Protein AF-A0A455W8J6-F1 (afdb_monomer_lite)

Structure (mmCIF, N/CA/C/O backbone):
data_AF-A0A455W8J6-F1
#
_entry.id   AF-A0A455W8J6-F1
#
loop_
_atom_site.group_PDB
_atom_site.id
_atom_site.type_symbol
_atom_site.label_atom_id
_atom_site.label_alt_id
_atom_site.label_comp_id
_atom_site.label_asym_id
_atom_site.label_entity_id
_atom_site.label_seq_id
_atom_site.pdbx_PDB_ins_code
_atom_site.Cartn_x
_atom_site.Cartn_y
_atom_site.Cartn_z
_atom_site.occupancy
_atom_site.B_iso_or_equiv
_atom_site.a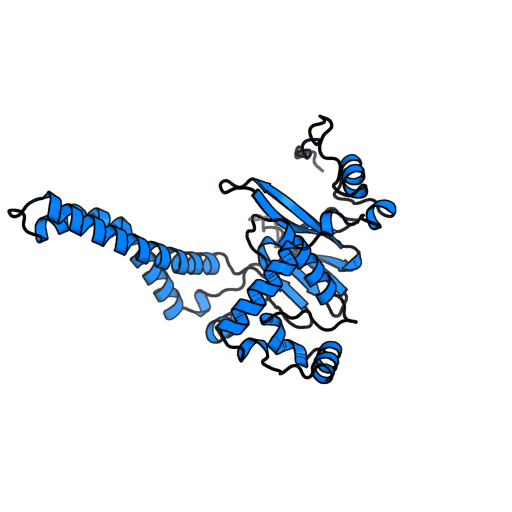uth_seq_id
_atom_site.auth_comp_id
_atom_site.auth_asym_id
_atom_site.auth_atom_id
_atom_site.pdbx_PDB_model_num
ATOM 1 N N . MET A 1 1 ? -3.542 -6.935 -16.822 1.00 51.19 1 MET A N 1
ATOM 2 C CA . MET A 1 1 ? -3.641 -7.154 -15.366 1.00 51.19 1 MET A CA 1
ATOM 3 C C . MET A 1 1 ? -4.326 -8.484 -15.099 1.00 51.19 1 MET A C 1
ATOM 5 O O . MET A 1 1 ? -3.661 -9.348 -14.554 1.00 51.19 1 MET A O 1
ATOM 9 N N . GLU A 1 2 ? -5.524 -8.708 -15.650 1.00 60.03 2 GLU A N 1
ATOM 10 C CA . GLU A 1 2 ? -6.329 -9.944 -15.511 1.00 60.03 2 GLU A CA 1
ATOM 11 C C . GLU A 1 2 ? -5.520 -11.253 -15.633 1.00 60.03 2 GLU A C 1
ATOM 13 O O . GLU A 1 2 ? -5.428 -12.008 -14.676 1.00 60.03 2 GLU A O 1
ATOM 18 N N . LYS A 1 3 ? -4.758 -11.460 -16.722 1.00 67.69 3 LYS A N 1
ATOM 19 C CA . LYS A 1 3 ? -3.927 -12.678 -16.877 1.00 67.69 3 LYS A CA 1
ATOM 20 C C . LYS A 1 3 ? -2.889 -12.894 -15.758 1.00 67.69 3 LYS A C 1
ATOM 22 O O . LYS A 1 3 ? -2.485 -14.024 -15.512 1.00 67.69 3 LYS A O 1
ATOM 27 N N . ARG A 1 4 ? -2.382 -11.831 -15.119 1.00 65.00 4 ARG A N 1
ATOM 28 C CA . ARG A 1 4 ? -1.448 -11.952 -13.980 1.00 65.00 4 ARG A CA 1
ATOM 29 C C . ARG A 1 4 ? -2.202 -12.252 -12.682 1.00 65.00 4 ARG A C 1
ATOM 31 O O . ARG A 1 4 ? -1.671 -12.998 -11.871 1.00 65.00 4 ARG A O 1
ATOM 38 N N . GLU A 1 5 ? -3.404 -11.711 -12.510 1.00 68.75 5 GLU A N 1
ATOM 39 C CA . GLU A 1 5 ? -4.279 -11.987 -11.362 1.00 68.75 5 GLU A CA 1
ATOM 40 C C . GLU A 1 5 ? -4.751 -13.445 -11.366 1.00 68.75 5 GLU A C 1
ATOM 42 O O . GLU A 1 5 ? -4.606 -14.130 -10.356 1.00 68.75 5 GLU A O 1
ATOM 47 N N . ASP A 1 6 ? -5.152 -13.972 -12.526 1.00 76.31 6 ASP A N 1
ATOM 48 C CA . ASP A 1 6 ? -5.512 -15.388 -12.689 1.00 76.31 6 ASP A CA 1
ATOM 49 C C . ASP A 1 6 ? -4.345 -16.318 -12.311 1.00 76.31 6 ASP A C 1
ATOM 51 O O . ASP A 1 6 ? -4.515 -17.321 -11.619 1.00 76.31 6 ASP A O 1
ATOM 55 N N . LEU A 1 7 ? -3.119 -15.953 -12.708 1.00 77.56 7 LEU A N 1
ATOM 56 C CA . LEU A 1 7 ? -1.910 -16.705 -12.359 1.00 77.56 7 LEU A CA 1
ATOM 57 C C . LEU A 1 7 ? -1.573 -16.634 -10.864 1.00 77.56 7 LEU A C 1
ATOM 59 O O . LEU A 1 7 ? -0.991 -17.580 -10.333 1.00 77.56 7 LEU A O 1
ATOM 63 N N . LEU A 1 8 ? -1.894 -15.528 -10.189 1.00 78.19 8 LEU A N 1
ATOM 64 C CA . LEU A 1 8 ? -1.715 -15.394 -8.743 1.00 78.19 8 LEU A CA 1
ATOM 65 C C . LEU A 1 8 ? -2.720 -16.267 -7.988 1.00 78.19 8 LEU A C 1
ATOM 67 O O . LEU A 1 8 ? -2.318 -16.995 -7.078 1.00 78.19 8 LEU A O 1
ATOM 71 N N . ALA A 1 9 ? -3.981 -16.272 -8.428 1.00 76.50 9 ALA A N 1
ATOM 72 C CA . ALA A 1 9 ? -5.012 -17.154 -7.895 1.00 76.50 9 ALA A CA 1
ATOM 73 C C . ALA A 1 9 ? -4.636 -18.639 -8.083 1.00 76.50 9 ALA A C 1
ATOM 75 O O . ALA A 1 9 ? -4.659 -19.408 -7.121 1.00 76.50 9 ALA A O 1
ATOM 76 N N . GLU A 1 10 ? -4.178 -19.039 -9.279 1.00 79.88 10 GLU A N 1
ATOM 77 C CA . GLU A 1 10 ? -3.681 -20.403 -9.544 1.00 79.88 10 GLU A CA 1
ATOM 78 C C . GLU A 1 10 ? -2.450 -20.768 -8.697 1.00 79.88 10 GLU A C 1
ATOM 80 O O . GLU A 1 10 ? -2.283 -21.920 -8.289 1.00 79.88 10 GLU A O 1
ATOM 85 N N . ALA A 1 11 ? -1.566 -19.804 -8.425 1.00 78.00 11 ALA A N 1
ATOM 86 C CA . ALA A 1 11 ? -0.363 -20.017 -7.622 1.00 78.00 11 ALA A CA 1
ATOM 87 C C . ALA A 1 11 ? -0.647 -20.149 -6.114 1.00 78.00 11 ALA A C 1
ATOM 89 O O . ALA A 1 11 ? 0.299 -20.360 -5.341 1.00 78.00 11 ALA A O 1
ATOM 90 N N . GLY A 1 12 ? -1.915 -20.030 -5.705 1.00 79.75 12 GLY A N 1
ATOM 91 C CA . GLY A 1 12 ? -2.348 -20.052 -4.314 1.00 79.75 12 GLY A CA 1
ATOM 92 C C . GLY A 1 12 ? -1.895 -18.814 -3.548 1.00 79.75 12 GLY A C 1
ATOM 93 O O . GLY A 1 12 ? -1.500 -18.937 -2.386 1.00 79.75 12 GLY A O 1
ATOM 94 N N . ASP A 1 13 ? -1.860 -17.650 -4.207 1.00 83.00 13 ASP A N 1
ATOM 95 C CA . ASP A 1 13 ? -1.621 -16.395 -3.506 1.00 83.00 13 ASP A CA 1
ATOM 96 C C . ASP A 1 13 ? -2.760 -16.117 -2.520 1.00 83.00 13 ASP A C 1
ATOM 98 O O . ASP A 1 13 ? -3.925 -16.400 -2.784 1.00 83.00 13 ASP A O 1
ATOM 102 N N . GLN A 1 14 ? -2.389 -15.625 -1.344 1.00 82.44 14 GLN A N 1
ATOM 103 C CA . GLN A 1 14 ? -3.309 -15.407 -0.223 1.00 82.44 14 GLN A CA 1
ATOM 104 C C . GLN A 1 14 ? -3.537 -13.912 0.028 1.00 82.44 14 GLN A C 1
ATOM 106 O O . GLN A 1 14 ? -4.204 -13.553 0.992 1.00 82.44 14 GLN A O 1
ATOM 111 N N . GLY A 1 15 ? -2.946 -13.044 -0.801 1.00 84.81 15 GLY A N 1
ATOM 112 C CA . GLY A 1 15 ? -3.177 -11.608 -0.756 1.00 84.81 15 GLY A CA 1
ATOM 113 C C . GLY A 1 15 ? -4.566 -11.282 -1.293 1.00 84.81 15 GLY A C 1
ATOM 114 O O . GLY A 1 15 ? -4.946 -11.764 -2.356 1.00 84.81 15 GLY A O 1
ATOM 115 N N . GLN A 1 16 ? -5.317 -10.471 -0.555 1.00 86.38 16 GLN A N 1
ATOM 116 C CA . GLN A 1 16 ? -6.698 -10.126 -0.886 1.00 86.38 16 GLN A CA 1
ATOM 117 C C . GLN A 1 16 ? -6.975 -8.682 -0.466 1.00 86.38 16 GLN A C 1
ATOM 119 O O . GLN A 1 16 ? -6.478 -8.230 0.567 1.00 86.38 16 GLN A O 1
ATOM 124 N N . LEU A 1 17 ? -7.730 -7.942 -1.275 1.00 89.50 17 LEU A N 1
ATOM 125 C CA . LEU A 1 17 ? -8.122 -6.563 -0.989 1.00 89.50 17 LEU A CA 1
ATOM 126 C C . LEU A 1 17 ? -9.571 -6.379 -1.437 1.00 89.50 17 LEU A C 1
ATOM 128 O O . LEU A 1 17 ? -9.856 -5.847 -2.509 1.00 89.50 17 LEU A O 1
ATOM 132 N N . ASP A 1 18 ? -10.474 -6.845 -0.581 1.00 91.25 18 ASP A N 1
ATOM 133 C CA . ASP A 1 18 ? -11.899 -6.956 -0.884 1.00 91.25 18 ASP A CA 1
ATOM 134 C C . ASP A 1 18 ? -12.730 -6.164 0.137 1.00 91.25 18 ASP A C 1
ATOM 136 O O . ASP A 1 18 ? -12.196 -5.517 1.041 1.00 91.25 18 ASP A O 1
ATOM 140 N N . GLN A 1 19 ? -14.063 -6.230 0.043 1.00 91.62 19 GLN A N 1
ATOM 141 C CA . GLN A 1 19 ? -14.963 -5.604 1.022 1.00 91.62 19 GLN A CA 1
ATOM 142 C C . GLN A 1 19 ? -14.915 -6.232 2.426 1.00 91.62 19 GLN A C 1
ATOM 144 O O . GLN A 1 19 ? -15.493 -5.676 3.358 1.00 91.62 19 GLN A O 1
ATOM 149 N N . GLU A 1 20 ? -14.305 -7.412 2.577 1.00 92.44 20 GLU A N 1
ATOM 150 C CA . GLU A 1 20 ? -14.352 -8.208 3.815 1.00 92.44 20 GLU A CA 1
ATOM 151 C C . GLU A 1 20 ? -13.031 -8.229 4.563 1.00 92.44 20 GLU A C 1
ATOM 153 O O . GLU A 1 20 ? -13.032 -8.168 5.793 1.00 92.44 20 GLU A O 1
ATOM 158 N N . SER A 1 21 ? -11.917 -8.331 3.838 1.00 93.06 21 SER A N 1
ATOM 159 C CA . SER A 1 21 ? -10.599 -8.288 4.443 1.00 93.06 21 SER A CA 1
ATOM 160 C C . SER A 1 21 ? -9.540 -7.676 3.531 1.00 93.06 21 SER A C 1
ATOM 162 O O . SER A 1 21 ? -9.614 -7.732 2.299 1.00 93.06 21 SER A O 1
ATOM 164 N N . ILE A 1 22 ? -8.535 -7.088 4.183 1.00 93.75 22 ILE A N 1
ATOM 165 C CA . ILE A 1 22 ? -7.270 -6.685 3.568 1.00 93.75 22 ILE A CA 1
ATOM 166 C C . ILE A 1 22 ? -6.207 -7.633 4.088 1.00 93.75 22 ILE A C 1
ATOM 168 O O . ILE A 1 22 ? -5.824 -7.556 5.255 1.00 93.75 22 ILE A O 1
ATOM 172 N N . CYS A 1 23 ? -5.716 -8.511 3.227 1.00 92.56 23 CYS A N 1
ATOM 173 C CA . CYS A 1 23 ? -4.675 -9.470 3.537 1.00 92.56 23 CYS A CA 1
ATOM 174 C C . CYS A 1 23 ? -3.434 -9.187 2.695 1.00 92.56 23 CYS A C 1
ATOM 176 O O . CYS A 1 23 ? -3.489 -9.161 1.465 1.00 92.56 23 CYS A O 1
ATOM 178 N N . TYR A 1 24 ? -2.292 -9.011 3.357 1.00 91.50 24 TYR A N 1
ATOM 179 C CA . TYR A 1 24 ? -1.019 -8.853 2.670 1.00 91.50 24 TYR A CA 1
ATOM 180 C C . TYR A 1 24 ? -0.218 -10.151 2.704 1.00 91.50 24 TYR A C 1
ATOM 182 O O . TYR A 1 24 ? 0.233 -10.606 3.762 1.00 91.50 24 TYR A O 1
ATOM 190 N N . ALA A 1 25 ? 0.017 -10.712 1.517 1.00 90.31 25 ALA A N 1
ATOM 191 C CA . ALA A 1 25 ? 0.867 -11.875 1.316 1.00 90.31 25 ALA A CA 1
ATOM 192 C C . ALA A 1 25 ? 2.043 -11.534 0.384 1.00 90.31 25 ALA A C 1
ATOM 194 O O . ALA A 1 25 ? 1.849 -11.155 -0.770 1.00 90.31 25 ALA A O 1
ATOM 195 N N . PRO A 1 26 ? 3.301 -11.665 0.840 1.00 86.88 26 PRO A N 1
ATOM 196 C CA . PRO A 1 26 ? 4.445 -11.447 -0.025 1.00 86.88 26 PRO A CA 1
ATOM 197 C C . PRO A 1 26 ? 4.615 -12.601 -1.019 1.00 86.88 26 PRO A C 1
ATOM 199 O O . PRO A 1 26 ? 4.637 -13.775 -0.642 1.00 86.88 26 PRO A O 1
ATOM 202 N N . LEU A 1 27 ? 4.913 -12.254 -2.271 1.00 86.50 27 LEU A N 1
ATOM 203 C CA . LEU A 1 27 ? 5.361 -13.210 -3.286 1.00 86.50 27 LEU A CA 1
ATOM 204 C C . LEU A 1 27 ? 6.660 -13.927 -2.890 1.00 86.50 27 LEU A C 1
ATOM 206 O O . LEU A 1 27 ? 7.478 -13.427 -2.102 1.00 86.50 27 LEU A O 1
ATOM 210 N N . ALA A 1 28 ? 6.894 -15.100 -3.480 1.00 87.50 28 ALA A N 1
ATOM 211 C CA . ALA A 1 28 ? 8.144 -15.824 -3.305 1.00 87.50 28 ALA A CA 1
ATOM 212 C C . ALA A 1 28 ? 9.345 -14.983 -3.767 1.00 87.50 28 ALA A C 1
ATOM 214 O O . ALA A 1 28 ? 9.272 -14.221 -4.730 1.00 87.50 28 ALA A O 1
ATOM 215 N N . PHE A 1 29 ? 10.493 -15.176 -3.112 1.00 85.00 29 PHE A N 1
ATOM 216 C CA . PHE A 1 29 ? 11.723 -14.436 -3.418 1.00 85.00 29 PHE A CA 1
ATOM 217 C C . PHE A 1 29 ? 12.115 -14.513 -4.903 1.00 85.00 29 PHE A C 1
ATOM 219 O O . PHE A 1 29 ? 12.496 -13.505 -5.485 1.00 85.00 29 PHE A O 1
ATOM 226 N N . ARG A 1 30 ? 11.944 -15.682 -5.535 1.00 85.44 30 ARG A N 1
ATOM 227 C CA . ARG A 1 30 ? 12.197 -15.870 -6.972 1.00 85.44 30 ARG A CA 1
ATOM 228 C C . ARG A 1 30 ? 11.313 -14.982 -7.853 1.00 85.44 30 ARG A C 1
ATOM 230 O O . ARG A 1 30 ? 11.817 -14.351 -8.768 1.00 85.44 30 ARG A O 1
ATOM 237 N N . SER A 1 31 ? 10.023 -14.882 -7.536 1.00 86.06 31 SER A N 1
ATOM 238 C CA . SER A 1 31 ? 9.060 -14.070 -8.285 1.00 86.06 31 SER A CA 1
ATOM 239 C C . SER A 1 31 ? 9.387 -12.586 -8.143 1.00 86.06 31 SER A C 1
ATOM 241 O O . SER A 1 31 ? 9.380 -11.855 -9.128 1.00 86.06 31 SER A O 1
ATOM 243 N N . LYS A 1 32 ? 9.780 -12.164 -6.932 1.00 86.75 32 LYS A N 1
ATOM 244 C CA . LYS A 1 32 ? 10.282 -10.807 -6.680 1.00 86.75 32 LYS A CA 1
ATOM 245 C C . LYS A 1 32 ? 11.546 -10.508 -7.491 1.00 86.75 32 LYS A C 1
ATOM 247 O O . LYS A 1 32 ? 11.622 -9.447 -8.094 1.00 86.75 32 LYS A O 1
ATOM 252 N N . LEU A 1 33 ? 12.510 -11.433 -7.550 1.00 87.69 33 LEU A N 1
ATOM 253 C CA . LEU A 1 33 ? 13.733 -11.260 -8.345 1.00 87.69 33 LEU A CA 1
ATOM 254 C C . LEU A 1 33 ? 13.453 -11.120 -9.844 1.00 87.69 33 LEU A C 1
ATOM 256 O O . LEU A 1 33 ? 14.008 -10.228 -10.478 1.00 87.69 33 LEU A O 1
ATOM 260 N N . ILE A 1 34 ? 12.586 -11.966 -10.405 1.00 87.94 34 ILE A N 1
ATOM 261 C CA . ILE A 1 34 ? 12.233 -11.903 -11.832 1.00 87.94 34 ILE A CA 1
ATOM 262 C C . ILE A 1 34 ? 11.568 -10.553 -12.148 1.00 87.94 34 ILE A C 1
ATOM 264 O O . ILE A 1 34 ? 11.945 -9.891 -13.115 1.00 87.94 34 ILE A O 1
ATOM 268 N N . HIS A 1 35 ? 10.650 -10.098 -11.289 1.00 86.88 35 HIS A N 1
ATOM 269 C CA . HIS A 1 35 ? 10.007 -8.789 -11.425 1.00 86.88 35 HIS A CA 1
ATOM 270 C C . HIS A 1 35 ? 11.008 -7.626 -11.314 1.00 86.88 35 HIS A C 1
ATOM 272 O O . HIS A 1 35 ? 10.942 -6.665 -12.075 1.00 86.88 35 HIS A O 1
ATOM 278 N N . VAL A 1 36 ? 11.976 -7.716 -10.397 1.00 88.00 36 VAL A N 1
ATOM 279 C CA . VAL A 1 36 ? 13.081 -6.751 -10.283 1.00 88.00 36 VAL A CA 1
ATOM 280 C C . VAL A 1 36 ? 13.883 -6.712 -11.588 1.00 88.00 36 VAL A C 1
ATOM 282 O O . VAL A 1 36 ? 14.092 -5.634 -12.135 1.00 88.00 36 VAL A O 1
ATOM 285 N N . PHE A 1 37 ? 14.276 -7.857 -12.147 1.00 88.19 37 PHE A N 1
ATOM 286 C CA . PHE A 1 37 ? 14.988 -7.884 -13.429 1.00 88.19 37 PHE A CA 1
ATOM 287 C C . PHE A 1 37 ? 14.168 -7.312 -14.589 1.00 88.19 37 PHE A C 1
ATOM 289 O O . PHE A 1 37 ? 14.742 -6.652 -15.451 1.00 88.19 37 PHE A O 1
ATOM 296 N N . GLU A 1 38 ? 12.845 -7.488 -14.590 1.00 88.88 38 GLU A N 1
ATOM 297 C CA . GLU A 1 38 ? 11.957 -6.883 -15.589 1.00 88.88 38 GLU A CA 1
ATOM 298 C C . GLU A 1 38 ? 11.971 -5.348 -15.494 1.00 88.88 38 GLU A C 1
ATOM 300 O O . GLU A 1 38 ? 12.269 -4.663 -16.472 1.00 88.88 38 GLU A O 1
ATOM 305 N N . VAL A 1 39 ? 11.691 -4.804 -14.304 1.00 88.44 39 VAL A N 1
ATOM 306 C CA . VAL A 1 39 ? 11.543 -3.356 -14.085 1.00 88.44 39 VAL A CA 1
ATOM 307 C C . VAL A 1 39 ? 12.877 -2.629 -14.232 1.00 88.44 39 VAL A C 1
ATOM 309 O O . VAL A 1 39 ? 12.976 -1.661 -14.989 1.00 88.44 39 VAL A O 1
ATOM 312 N N . TYR A 1 40 ? 13.916 -3.100 -13.539 1.00 88.69 40 TYR A N 1
ATOM 313 C CA . TYR A 1 40 ? 15.236 -2.477 -13.606 1.00 88.69 40 TYR A CA 1
ATOM 314 C C . TYR A 1 40 ? 15.886 -2.701 -14.969 1.00 88.69 40 TYR A C 1
ATOM 316 O O . TYR A 1 40 ? 16.467 -1.763 -15.505 1.00 88.69 40 TYR A O 1
ATOM 324 N N . GLY A 1 41 ? 15.752 -3.894 -15.560 1.00 89.50 41 GLY A N 1
ATOM 325 C CA . GLY A 1 41 ? 16.276 -4.179 -16.896 1.00 89.50 41 GLY A CA 1
ATOM 326 C C . GLY A 1 41 ? 15.694 -3.229 -17.936 1.00 89.50 41 GLY A C 1
ATOM 327 O O . GLY A 1 41 ? 16.447 -2.586 -18.660 1.00 89.50 41 GLY A O 1
ATOM 328 N N . LYS A 1 42 ? 14.367 -3.047 -17.947 1.00 89.94 42 LYS A N 1
ATOM 329 C CA . LYS A 1 42 ? 13.696 -2.117 -18.865 1.00 89.94 42 LYS A CA 1
ATOM 330 C C . LYS A 1 42 ? 14.112 -0.662 -18.629 1.00 89.94 42 LYS A C 1
ATOM 332 O O . LYS A 1 42 ? 14.420 0.046 -19.584 1.00 89.94 42 LYS A O 1
ATOM 337 N N . GLY A 1 43 ? 14.151 -0.219 -17.371 1.00 89.88 43 GLY A N 1
ATOM 338 C CA . GLY A 1 43 ? 14.542 1.149 -17.020 1.00 89.88 43 GLY A CA 1
ATOM 339 C C . GLY A 1 43 ? 15.989 1.472 -17.405 1.00 89.88 43 GLY A C 1
ATOM 340 O O . GLY A 1 43 ? 16.239 2.445 -18.117 1.00 89.88 43 GLY A O 1
ATOM 341 N N . PHE A 1 44 ? 16.938 0.630 -16.988 1.00 90.88 44 PHE A N 1
ATOM 342 C CA . PHE A 1 44 ? 18.354 0.806 -17.314 1.00 90.88 44 PHE A CA 1
ATOM 343 C C . PHE A 1 44 ? 18.638 0.628 -18.802 1.00 90.88 44 PHE A C 1
ATOM 345 O O . PHE A 1 44 ? 19.491 1.337 -19.319 1.00 90.88 44 PHE A O 1
ATOM 352 N N . PHE A 1 45 ? 17.916 -0.249 -19.506 1.00 91.81 45 PHE A N 1
ATOM 353 C CA . PHE A 1 45 ? 18.054 -0.387 -20.954 1.00 91.81 45 PHE A CA 1
ATOM 354 C C . PHE A 1 45 ? 17.691 0.912 -21.678 1.00 91.81 45 PHE A C 1
ATOM 356 O O . PHE A 1 45 ? 18.479 1.388 -22.488 1.00 91.81 45 PHE A O 1
ATOM 363 N N . CYS A 1 46 ? 16.552 1.532 -21.351 1.00 90.00 46 CYS A N 1
ATOM 364 C CA . CYS A 1 46 ? 16.138 2.786 -21.987 1.00 90.00 46 CYS A CA 1
ATOM 365 C C . CYS A 1 46 ? 17.144 3.924 -21.744 1.00 90.00 46 CYS A C 1
ATOM 367 O O . CYS A 1 46 ? 17.522 4.628 -22.680 1.00 90.00 46 CYS A O 1
ATOM 369 N N . VAL A 1 47 ? 17.600 4.091 -20.498 1.00 92.44 47 VAL A N 1
ATOM 370 C CA . VAL A 1 47 ? 18.574 5.138 -20.142 1.00 92.44 47 VAL A CA 1
ATOM 371 C C . VAL A 1 47 ? 19.946 4.840 -20.748 1.00 92.44 47 VAL A C 1
ATOM 373 O O . VAL A 1 47 ? 20.561 5.711 -21.359 1.00 92.44 47 VAL A O 1
ATOM 376 N N . GLY A 1 48 ? 20.414 3.600 -20.617 1.00 91.00 48 GLY A N 1
ATOM 377 C CA . GLY A 1 48 ? 21.699 3.149 -21.135 1.00 91.00 48 GLY A CA 1
ATOM 378 C C . GLY A 1 48 ? 21.785 3.248 -22.654 1.00 91.00 48 GLY A C 1
ATOM 379 O O . GLY A 1 48 ? 22.822 3.658 -23.169 1.00 91.00 48 GLY A O 1
ATOM 380 N N . LEU A 1 49 ? 20.694 2.965 -23.372 1.00 91.00 49 LEU A N 1
ATOM 381 C CA . LEU A 1 49 ? 20.599 3.147 -24.820 1.00 91.00 49 LEU A CA 1
ATOM 382 C C . LEU A 1 49 ? 20.748 4.625 -25.211 1.00 91.00 49 LEU A C 1
ATOM 384 O O . LEU A 1 49 ? 21.519 4.939 -26.112 1.00 91.00 49 LEU A O 1
ATOM 388 N N . ALA A 1 50 ? 20.067 5.540 -24.513 1.00 92.19 50 ALA A N 1
ATOM 389 C CA . ALA A 1 50 ? 20.167 6.974 -24.789 1.00 92.19 50 ALA A CA 1
ATOM 390 C C . ALA A 1 50 ? 21.586 7.516 -24.537 1.00 92.19 50 ALA A C 1
ATOM 392 O O . ALA A 1 50 ? 22.140 8.216 -25.385 1.00 92.19 50 ALA A O 1
ATOM 393 N N . VAL A 1 51 ? 22.204 7.137 -23.411 1.00 91.94 51 VAL A N 1
ATOM 394 C CA . VAL A 1 51 ? 23.594 7.507 -23.085 1.00 91.94 51 VAL A CA 1
ATOM 395 C C . VAL A 1 51 ? 24.570 6.920 -24.104 1.00 91.94 51 VAL A C 1
ATOM 397 O O . VAL A 1 51 ? 25.493 7.603 -24.535 1.00 91.94 51 VAL A O 1
ATOM 400 N N . SER A 1 52 ? 24.343 5.680 -24.536 1.00 87.88 52 SER A N 1
ATOM 401 C CA . SER A 1 52 ? 25.145 5.018 -25.567 1.00 87.88 52 SER A CA 1
ATOM 402 C C . SER A 1 52 ? 25.096 5.778 -26.895 1.00 87.88 52 SER A C 1
ATOM 404 O O . SER A 1 52 ? 26.133 6.084 -27.474 1.00 87.88 52 SER A O 1
ATOM 406 N N . ILE A 1 53 ? 23.904 6.158 -27.360 1.00 89.56 53 ILE A N 1
ATOM 407 C CA . ILE A 1 53 ? 23.752 6.936 -28.598 1.00 89.56 53 ILE A CA 1
ATOM 408 C C . ILE A 1 53 ? 24.460 8.290 -28.475 1.00 89.56 53 ILE A C 1
ATOM 410 O O . ILE A 1 53 ? 25.170 8.690 -29.393 1.00 89.56 53 ILE A O 1
ATOM 414 N N . PHE A 1 54 ? 24.315 8.971 -27.337 1.00 90.06 54 PHE A N 1
ATOM 415 C CA . PHE A 1 54 ? 24.988 10.246 -27.097 1.00 90.06 54 PHE A CA 1
ATOM 416 C C . PHE A 1 54 ? 26.516 10.107 -27.155 1.00 90.06 54 PHE A C 1
ATOM 418 O O . PHE A 1 54 ? 27.159 10.822 -27.918 1.00 90.06 54 PHE A O 1
ATOM 425 N N . MET A 1 55 ? 27.078 9.135 -26.428 1.00 86.19 55 MET A N 1
ATOM 426 C CA . MET A 1 55 ? 28.520 8.856 -26.408 1.00 86.19 55 MET A CA 1
ATOM 427 C C . MET A 1 55 ? 29.062 8.468 -27.787 1.00 86.19 55 MET A C 1
ATOM 429 O O . MET A 1 55 ? 30.180 8.834 -28.142 1.00 86.19 55 MET A O 1
ATOM 433 N N . TYR A 1 56 ? 28.274 7.737 -28.580 1.00 86.75 56 TYR A N 1
ATOM 434 C CA . TYR A 1 56 ? 28.632 7.411 -29.957 1.00 86.75 56 TYR A CA 1
ATOM 435 C C . TYR A 1 56 ? 28.747 8.671 -30.819 1.00 86.75 56 TYR A C 1
ATOM 437 O O . TYR A 1 56 ? 29.740 8.852 -31.519 1.00 86.75 56 TYR A O 1
ATOM 445 N N . VAL A 1 57 ? 27.749 9.558 -30.752 1.00 87.38 57 VAL A N 1
ATOM 446 C CA . VAL A 1 57 ? 27.717 10.794 -31.547 1.00 87.38 57 VAL A CA 1
ATOM 447 C C . VAL A 1 57 ? 28.858 11.731 -31.152 1.00 87.38 57 VAL A C 1
ATOM 449 O O . VAL A 1 57 ? 29.527 12.262 -32.036 1.00 87.38 57 VAL A O 1
ATOM 452 N N . THR A 1 58 ? 29.126 11.902 -29.854 1.00 83.88 58 THR A N 1
ATOM 453 C CA . THR A 1 58 ? 30.257 12.719 -29.388 1.00 83.88 58 THR A CA 1
ATOM 454 C C . THR A 1 58 ? 31.595 12.104 -29.786 1.00 83.88 58 THR A C 1
ATOM 456 O O . THR A 1 58 ? 32.458 12.817 -30.284 1.00 83.88 58 THR A O 1
ATOM 459 N N . GLY A 1 59 ? 31.749 10.782 -29.658 1.00 81.50 59 GLY A N 1
ATOM 460 C CA . GLY A 1 59 ? 32.966 10.082 -30.072 1.00 81.50 59 GLY A CA 1
ATOM 461 C C . GLY A 1 59 ? 33.253 10.236 -31.569 1.00 81.50 59 GLY A C 1
ATOM 462 O O . GLY A 1 59 ? 34.378 10.535 -31.953 1.00 81.50 59 GLY A O 1
ATOM 463 N N . VAL A 1 60 ? 32.231 10.116 -32.423 1.00 81.62 60 VAL A N 1
ATOM 464 C CA . VAL A 1 60 ? 32.366 10.339 -33.876 1.00 81.62 60 VAL A CA 1
ATOM 465 C C . VAL A 1 60 ? 32.705 11.800 -34.200 1.00 81.62 60 VAL A C 1
ATOM 467 O O . VAL A 1 60 ? 33.452 12.054 -35.142 1.00 81.62 60 VAL A O 1
ATOM 470 N N . PHE A 1 61 ? 32.189 12.760 -33.430 1.00 80.19 61 PHE A N 1
ATOM 471 C CA . PHE A 1 61 ? 32.481 14.181 -33.630 1.00 80.19 61 PHE A CA 1
ATOM 472 C C . PHE A 1 61 ? 33.919 14.551 -33.230 1.00 80.19 61 PHE A C 1
ATOM 474 O O . PHE A 1 61 ? 34.576 15.312 -33.938 1.00 80.19 61 PHE A O 1
ATOM 481 N N . GLU A 1 62 ? 34.429 13.992 -32.129 1.00 76.19 62 GLU A N 1
ATOM 482 C CA . GLU A 1 62 ? 35.786 14.262 -31.629 1.00 76.19 62 GLU A CA 1
ATOM 483 C C . GLU A 1 62 ? 36.887 13.583 -32.458 1.00 76.19 62 GLU A C 1
ATOM 485 O O . GLU A 1 62 ? 37.967 14.145 -32.629 1.00 76.19 62 GLU A O 1
ATOM 490 N N . LEU A 1 63 ? 36.619 12.400 -33.019 1.00 70.81 63 LEU A N 1
ATOM 491 C CA . LEU A 1 63 ? 37.600 11.615 -33.780 1.00 70.81 63 LEU A CA 1
ATOM 492 C C . LEU A 1 63 ? 37.858 12.138 -35.214 1.00 70.81 63 LEU A C 1
ATOM 494 O O . LEU A 1 63 ? 38.704 11.594 -35.930 1.00 70.81 63 LEU A O 1
ATOM 498 N N . GLY A 1 64 ? 37.183 13.215 -35.633 1.00 66.06 64 GLY A N 1
ATOM 499 C CA . GLY A 1 64 ? 37.445 13.939 -36.882 1.00 66.06 64 GLY A CA 1
ATOM 500 C C . GLY A 1 64 ? 37.077 13.188 -38.180 1.00 66.06 64 GLY A C 1
ATOM 501 O O . GLY A 1 64 ? 36.788 11.993 -38.171 1.00 66.06 64 GLY A O 1
ATOM 502 N N . PRO A 1 65 ? 37.113 13.863 -39.348 1.00 66.62 65 PRO A N 1
ATOM 503 C CA . PRO A 1 65 ? 36.580 13.346 -40.621 1.00 66.62 65 PRO A CA 1
ATOM 504 C C . PRO A 1 65 ? 37.357 12.164 -41.232 1.00 66.62 65 PRO A C 1
ATOM 506 O O . PRO A 1 65 ? 36.891 11.561 -42.195 1.00 66.62 65 PRO A O 1
ATOM 509 N N . ASN A 1 66 ? 38.532 11.828 -40.689 1.00 66.31 66 ASN A N 1
ATOM 510 C CA . ASN A 1 66 ? 39.413 10.782 -41.220 1.00 66.31 66 ASN A CA 1
ATOM 511 C C . ASN A 1 66 ? 39.208 9.412 -40.553 1.00 66.31 66 ASN A C 1
ATOM 513 O O . ASN A 1 66 ? 39.818 8.429 -40.977 1.00 66.31 66 ASN A O 1
ATOM 517 N N . THR A 1 67 ? 38.377 9.321 -39.511 1.00 66.81 67 THR A N 1
ATOM 518 C CA . THR A 1 67 ? 38.078 8.051 -38.842 1.00 66.81 67 THR A CA 1
ATOM 519 C C . THR A 1 67 ? 36.842 7.389 -39.443 1.00 66.81 67 THR A C 1
ATOM 521 O O . THR A 1 67 ? 35.836 8.020 -39.762 1.00 66.81 67 THR A O 1
ATOM 524 N N . THR A 1 68 ? 36.916 6.073 -39.644 1.00 79.19 68 THR A N 1
ATOM 525 C CA . THR A 1 68 ? 35.784 5.306 -40.173 1.00 79.19 68 THR A CA 1
ATOM 526 C C . THR A 1 68 ? 34.793 5.069 -39.037 1.00 79.19 68 THR A C 1
ATOM 528 O O . THR A 1 68 ? 35.174 4.529 -38.007 1.00 79.19 68 THR A O 1
ATOM 531 N N . TRP A 1 69 ? 33.508 5.381 -39.216 1.00 74.06 69 TRP A N 1
ATOM 532 C CA . TRP A 1 69 ? 32.444 5.150 -38.214 1.00 74.06 69 TRP A CA 1
ATOM 533 C C . TRP A 1 69 ? 32.492 3.755 -37.552 1.00 74.06 69 TRP A C 1
ATOM 535 O O . TRP A 1 69 ? 32.193 3.586 -36.371 1.00 74.06 69 TRP A O 1
ATOM 545 N N . ARG A 1 70 ? 32.942 2.746 -38.306 1.00 77.75 70 ARG A N 1
ATOM 546 C CA . ARG A 1 70 ? 33.131 1.369 -37.846 1.00 77.75 70 ARG A CA 1
ATOM 547 C C . ARG A 1 70 ? 34.221 1.218 -36.776 1.00 77.75 70 ARG A C 1
ATOM 549 O O . ARG A 1 70 ? 34.048 0.396 -35.883 1.00 77.75 70 ARG A O 1
ATOM 556 N N . SER A 1 71 ? 35.318 1.977 -36.834 1.00 79.50 71 SER A N 1
ATOM 557 C CA . SER A 1 71 ? 36.375 1.917 -35.813 1.00 79.50 71 SER A CA 1
ATOM 558 C C . SER A 1 71 ? 35.912 2.543 -34.499 1.00 79.50 71 SER A C 1
ATOM 560 O O . SER A 1 71 ? 36.061 1.913 -33.457 1.00 79.50 71 SER A O 1
ATOM 562 N N . ALA A 1 72 ? 35.241 3.699 -34.563 1.00 78.44 72 ALA A N 1
ATOM 563 C CA . ALA A 1 72 ? 34.641 4.346 -33.392 1.00 78.44 72 ALA A CA 1
ATOM 564 C C . ALA A 1 72 ? 33.609 3.436 -32.699 1.00 78.44 72 ALA A C 1
ATOM 566 O O . ALA A 1 72 ? 33.542 3.360 -31.474 1.00 78.44 72 ALA A O 1
ATOM 567 N N . PHE A 1 73 ? 32.834 2.678 -33.482 1.00 82.19 73 PHE A N 1
ATOM 568 C CA . PHE A 1 73 ? 31.895 1.698 -32.943 1.00 82.19 73 PHE A CA 1
ATOM 569 C C . PHE A 1 73 ? 32.582 0.558 -32.179 1.00 82.19 73 PHE A C 1
ATOM 571 O O . PHE A 1 73 ? 32.151 0.222 -31.079 1.00 82.19 73 PHE A O 1
ATOM 578 N N . PHE A 1 74 ? 33.638 -0.046 -32.738 1.00 83.81 74 PHE A N 1
ATOM 579 C CA . PHE A 1 74 ? 34.348 -1.144 -32.071 1.00 83.81 74 PHE A CA 1
ATOM 580 C C . PHE A 1 74 ? 35.113 -0.691 -30.828 1.00 83.81 74 PHE A C 1
ATOM 582 O O . PHE A 1 74 ? 35.214 -1.453 -29.870 1.00 83.81 74 PHE A O 1
ATOM 589 N N . GLU A 1 75 ? 35.606 0.544 -30.820 1.00 83.19 75 GLU A N 1
ATOM 590 C CA . GLU A 1 75 ? 36.279 1.132 -29.664 1.00 83.19 75 GLU A CA 1
ATOM 591 C C . GLU A 1 75 ? 35.305 1.376 -28.498 1.00 83.19 75 GLU A C 1
ATOM 593 O O . GLU A 1 75 ? 35.608 1.055 -27.349 1.00 83.19 75 GLU A O 1
ATOM 598 N N . LEU A 1 76 ? 34.087 1.842 -28.795 1.00 83.56 76 LEU A N 1
ATOM 599 C CA . LEU A 1 76 ? 33.030 2.084 -27.804 1.00 83.56 76 LEU A CA 1
ATOM 600 C C . LEU A 1 76 ? 32.169 0.844 -27.494 1.00 83.56 76 LEU A C 1
ATOM 602 O O . LEU A 1 76 ? 31.358 0.863 -26.564 1.00 83.56 76 LEU A O 1
ATOM 606 N N . TRP A 1 77 ? 32.349 -0.257 -28.228 1.00 84.50 77 TRP A N 1
ATOM 607 C CA . TRP A 1 77 ? 31.565 -1.488 -28.085 1.00 84.50 77 TRP A CA 1
ATOM 608 C C . TRP A 1 77 ? 31.518 -2.050 -26.653 1.00 84.50 77 TRP A C 1
ATOM 610 O O . TRP A 1 77 ? 30.419 -2.389 -26.199 1.00 84.50 77 TRP A O 1
ATOM 620 N N . PRO A 1 78 ? 32.634 -2.127 -25.893 1.00 87.75 78 PRO A N 1
ATOM 621 C CA . PRO A 1 78 ? 32.586 -2.611 -24.513 1.00 87.75 78 PRO A CA 1
ATOM 622 C C . PRO A 1 78 ? 31.664 -1.760 -23.632 1.00 87.75 78 PRO A C 1
ATOM 624 O O . PRO A 1 78 ? 30.938 -2.290 -22.791 1.00 87.75 78 PRO A O 1
ATOM 627 N N . LEU A 1 79 ? 31.645 -0.445 -23.862 1.00 84.94 79 LEU A N 1
ATOM 628 C CA . LEU A 1 79 ? 30.812 0.499 -23.126 1.00 84.94 79 LEU A CA 1
ATOM 629 C C . LEU A 1 79 ? 29.327 0.324 -23.484 1.00 84.94 79 LEU A C 1
ATOM 631 O O . LEU A 1 79 ? 28.493 0.254 -22.583 1.00 84.94 79 LEU A O 1
ATOM 635 N N . PHE A 1 80 ? 28.994 0.153 -24.769 1.00 86.56 80 PHE A N 1
ATOM 636 C CA . PHE A 1 80 ? 27.623 -0.161 -25.204 1.00 86.56 80 PHE A CA 1
ATOM 637 C C . PHE A 1 80 ? 27.118 -1.482 -24.638 1.00 86.56 80 PHE A C 1
ATOM 639 O O . PHE A 1 80 ? 25.968 -1.582 -24.202 1.00 86.56 80 PHE A O 1
ATOM 646 N N . PHE A 1 81 ? 27.978 -2.499 -24.604 1.00 88.12 81 PHE A N 1
ATOM 647 C CA . PHE A 1 81 ? 27.613 -3.796 -24.057 1.00 88.12 81 PHE A CA 1
ATOM 648 C C . PHE A 1 81 ? 27.296 -3.709 -22.560 1.00 88.12 81 PHE A C 1
ATOM 650 O O . PHE A 1 81 ? 26.307 -4.281 -22.111 1.00 88.12 81 PHE A O 1
ATOM 657 N N . VAL A 1 82 ? 28.077 -2.955 -21.786 1.00 88.56 82 VAL A N 1
ATOM 658 C CA . VAL A 1 82 ? 27.821 -2.779 -20.349 1.00 88.56 82 VAL A CA 1
ATOM 659 C C . VAL A 1 82 ? 26.593 -1.899 -20.094 1.00 88.56 82 VAL A C 1
ATOM 661 O O . VAL A 1 82 ? 25.767 -2.245 -19.251 1.00 88.56 82 VAL A O 1
ATOM 664 N N . LEU A 1 83 ? 26.444 -0.786 -20.820 1.00 87.00 83 LEU A N 1
ATOM 665 C CA . LEU A 1 83 ? 25.378 0.192 -20.577 1.00 87.00 83 LEU A CA 1
ATOM 666 C C . LEU A 1 83 ? 24.012 -0.238 -21.115 1.00 87.00 83 LEU A C 1
ATOM 668 O O . LEU A 1 83 ? 23.006 0.015 -20.461 1.00 87.00 83 LEU A O 1
ATOM 672 N N . ALA A 1 84 ? 23.955 -0.871 -22.286 1.00 88.38 84 ALA A N 1
ATOM 673 C CA . ALA A 1 84 ? 22.702 -1.273 -22.928 1.00 88.38 84 ALA A CA 1
ATOM 674 C C . ALA A 1 84 ? 22.581 -2.797 -23.074 1.00 88.38 84 ALA A C 1
ATOM 676 O O . ALA A 1 84 ? 21.504 -3.351 -22.861 1.00 88.38 84 ALA A O 1
ATOM 677 N N . GLY A 1 85 ? 23.677 -3.498 -23.374 1.00 89.50 85 GLY A N 1
ATOM 678 C CA . GLY A 1 85 ? 23.670 -4.954 -23.560 1.00 89.50 85 GLY A CA 1
ATOM 679 C C . GLY A 1 85 ? 23.267 -5.726 -22.299 1.00 89.50 85 GLY A C 1
ATOM 680 O O . GLY A 1 85 ? 22.311 -6.498 -22.336 1.00 89.50 85 GLY A O 1
ATOM 681 N N . VAL A 1 86 ? 23.942 -5.496 -21.167 1.00 91.06 86 VAL A N 1
ATOM 682 C CA . VAL A 1 86 ? 23.656 -6.187 -19.896 1.00 91.06 86 VAL A CA 1
ATOM 683 C C . VAL A 1 86 ? 22.222 -5.916 -19.410 1.00 91.06 86 VAL A C 1
ATOM 685 O O . VAL A 1 86 ? 21.507 -6.891 -19.158 1.00 91.06 8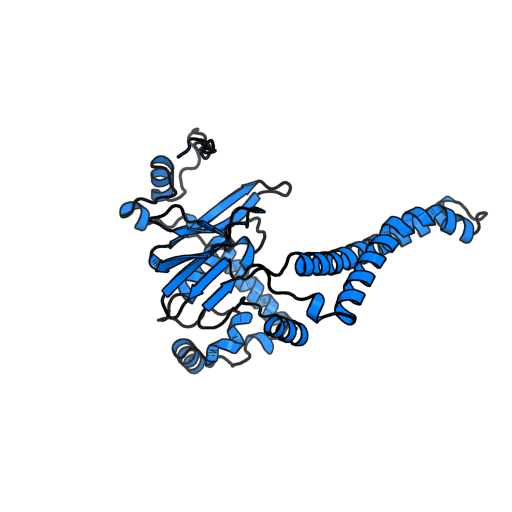6 VAL A O 1
ATOM 688 N N . PRO A 1 87 ? 21.726 -4.660 -19.349 1.00 91.00 87 PRO A N 1
ATOM 689 C CA . PRO A 1 87 ? 20.323 -4.406 -19.015 1.00 91.00 87 PRO A CA 1
ATOM 690 C C . PRO A 1 87 ? 19.334 -5.028 -20.006 1.00 91.00 87 PRO A C 1
ATOM 692 O O . PRO A 1 87 ? 18.302 -5.556 -19.591 1.00 91.00 87 PRO A O 1
ATOM 695 N N . GLY A 1 88 ? 19.667 -5.030 -21.302 1.00 90.56 88 GLY A N 1
ATOM 696 C CA . GLY A 1 88 ? 18.867 -5.675 -22.342 1.00 90.56 88 GLY A CA 1
ATOM 697 C C . GLY A 1 88 ? 18.758 -7.187 -22.143 1.00 90.56 88 GLY A C 1
ATOM 698 O O . GLY A 1 88 ? 17.663 -7.738 -22.227 1.00 90.56 88 GLY A O 1
ATOM 699 N N . LEU A 1 89 ? 19.856 -7.862 -21.789 1.00 91.31 89 LEU A N 1
ATOM 700 C CA . LEU A 1 89 ? 19.861 -9.294 -21.464 1.00 91.31 89 LEU A CA 1
ATOM 701 C C . LEU A 1 89 ? 19.069 -9.600 -20.184 1.00 91.31 89 LEU A C 1
ATOM 703 O O . LEU A 1 89 ? 18.353 -10.602 -20.124 1.00 91.31 89 LEU A O 1
ATOM 707 N N . MET A 1 90 ? 19.145 -8.738 -19.167 1.00 90.94 90 MET A N 1
ATOM 708 C CA . MET A 1 90 ? 18.327 -8.865 -17.953 1.00 90.94 90 MET A CA 1
ATOM 709 C C . MET A 1 90 ? 16.829 -8.730 -18.264 1.00 90.94 90 MET A C 1
ATOM 711 O O . MET A 1 90 ? 16.022 -9.532 -17.790 1.00 90.94 90 MET A O 1
ATOM 715 N N . TRP A 1 91 ? 16.455 -7.767 -19.108 1.00 92.69 91 TRP A N 1
ATOM 716 C CA . TRP A 1 91 ? 15.069 -7.586 -19.534 1.00 92.69 91 TRP A CA 1
ATOM 717 C C . TRP A 1 91 ? 14.575 -8.755 -20.399 1.00 92.69 91 TRP A C 1
ATOM 719 O O . TRP A 1 91 ? 13.495 -9.302 -20.149 1.00 92.69 91 TRP A O 1
ATOM 729 N N . LEU A 1 92 ? 15.383 -9.191 -21.369 1.00 91.50 92 LEU A N 1
ATOM 730 C CA . LEU A 1 92 ? 15.070 -10.315 -22.249 1.00 91.50 92 LEU A CA 1
ATOM 731 C C . LEU A 1 92 ? 14.903 -11.611 -21.451 1.00 91.50 92 LEU A C 1
ATOM 733 O O . LEU A 1 92 ? 13.912 -12.309 -21.631 1.00 91.50 92 LEU A O 1
ATOM 737 N N . SER A 1 93 ? 15.832 -11.917 -20.542 1.00 89.19 93 SER A N 1
ATOM 738 C CA . SER A 1 93 ? 15.773 -13.135 -19.723 1.00 89.19 93 SER A CA 1
ATOM 739 C C . SER A 1 93 ? 14.544 -13.164 -18.815 1.00 89.19 93 SER A C 1
ATOM 741 O O . SER A 1 93 ? 13.887 -14.199 -18.726 1.00 89.19 93 SER A O 1
ATOM 743 N N . SER A 1 94 ? 14.169 -12.036 -18.204 1.00 87.06 94 SER A N 1
ATOM 744 C CA . SER A 1 94 ? 12.941 -11.951 -17.406 1.00 87.06 94 SER A CA 1
ATOM 745 C C . SER A 1 94 ? 11.683 -12.152 -18.263 1.00 87.06 94 SER A C 1
ATOM 747 O O . SER A 1 94 ? 10.816 -12.963 -17.929 1.00 87.06 94 SER A O 1
ATOM 749 N N . THR A 1 95 ? 11.623 -11.503 -19.430 1.00 86.88 95 THR A N 1
ATOM 750 C CA . THR A 1 95 ? 10.499 -11.637 -20.374 1.00 86.88 95 THR A CA 1
ATOM 751 C C . THR A 1 95 ? 10.381 -13.069 -20.905 1.00 86.88 95 THR A C 1
ATOM 753 O O . THR A 1 95 ? 9.285 -13.624 -20.998 1.00 86.88 95 THR A O 1
ATOM 756 N N . LEU A 1 96 ? 11.513 -13.710 -21.199 1.00 89.88 96 LEU A N 1
ATOM 757 C CA . LEU A 1 96 ? 11.577 -15.097 -21.651 1.00 89.88 96 LEU A CA 1
ATOM 758 C C . LEU A 1 96 ? 11.079 -16.066 -20.568 1.00 89.88 96 LEU A C 1
ATOM 760 O O . LEU A 1 96 ? 10.305 -16.976 -20.845 1.00 89.88 96 LEU A O 1
ATOM 764 N N . VAL A 1 97 ? 11.468 -15.848 -19.313 1.00 87.75 97 VAL A N 1
ATOM 765 C CA . VAL A 1 97 ? 11.027 -16.669 -18.177 1.00 87.75 97 VAL A CA 1
ATOM 766 C C . VAL A 1 97 ? 9.515 -16.539 -17.940 1.00 87.75 97 VAL A C 1
ATOM 768 O O . VAL A 1 97 ? 8.845 -17.552 -17.726 1.00 87.75 97 VAL A O 1
ATOM 771 N N . PHE A 1 98 ? 8.945 -15.335 -18.063 1.00 83.94 98 PHE A N 1
ATOM 772 C CA . PHE A 1 98 ? 7.494 -15.134 -17.956 1.00 83.94 98 PHE A CA 1
ATOM 773 C C . PHE A 1 98 ? 6.703 -15.736 -19.119 1.00 83.94 98 PHE A C 1
ATOM 775 O O . PHE A 1 98 ? 5.594 -16.228 -18.908 1.00 83.94 98 PHE A O 1
ATOM 782 N N . THR A 1 99 ? 7.253 -15.694 -20.333 1.00 83.31 99 THR A N 1
ATOM 783 C CA . THR A 1 99 ? 6.586 -16.228 -21.529 1.00 83.31 99 THR A CA 1
ATOM 784 C C . THR A 1 99 ? 6.649 -17.751 -21.591 1.00 83.31 99 THR A C 1
ATOM 786 O O . THR A 1 99 ? 5.634 -18.377 -21.884 1.00 83.31 99 THR A O 1
ATOM 789 N N . LEU A 1 100 ? 7.795 -18.357 -21.262 1.00 86.75 100 LEU A N 1
ATOM 790 C CA . LEU A 1 100 ? 7.981 -19.810 -21.318 1.00 86.75 100 LEU A CA 1
ATOM 791 C C . LEU A 1 100 ? 7.460 -20.536 -20.072 1.00 86.75 100 LEU A C 1
ATOM 793 O O . LEU A 1 100 ? 6.918 -21.634 -20.180 1.00 86.75 100 LEU A O 1
ATOM 797 N N . PHE A 1 101 ? 7.612 -19.944 -18.883 1.00 85.56 101 PHE A N 1
ATOM 798 C CA . PHE A 1 101 ? 7.288 -20.608 -17.618 1.00 85.56 101 PHE A CA 1
ATOM 799 C C . PHE A 1 101 ? 6.501 -19.700 -16.658 1.00 85.56 101 PHE A C 1
ATOM 801 O O . PHE A 1 101 ? 6.961 -19.427 -15.540 1.00 85.56 101 PHE A O 1
ATOM 808 N N . PRO A 1 102 ? 5.280 -19.259 -17.021 1.00 81.31 102 PRO A N 1
ATOM 809 C CA . PRO A 1 102 ? 4.486 -18.355 -16.184 1.00 81.31 102 PRO A CA 1
ATOM 810 C C . PRO A 1 102 ? 4.195 -18.937 -14.789 1.00 81.31 102 PRO A C 1
ATOM 812 O O . PRO A 1 102 ? 4.409 -18.265 -13.781 1.00 81.31 102 PRO A O 1
ATOM 815 N N . ARG A 1 103 ? 3.827 -20.225 -14.711 1.00 81.44 103 ARG A N 1
ATOM 816 C CA . ARG A 1 103 ? 3.539 -20.935 -13.446 1.00 81.44 103 ARG A CA 1
ATOM 817 C C . ARG A 1 103 ? 4.759 -21.144 -12.551 1.00 81.44 103 ARG A C 1
ATOM 819 O O . ARG A 1 103 ? 4.645 -21.262 -11.336 1.00 81.44 103 ARG A O 1
ATOM 826 N N . TRP A 1 104 ? 5.949 -21.233 -13.139 1.00 82.12 104 TRP A N 1
ATOM 827 C CA . TRP A 1 104 ? 7.176 -21.325 -12.351 1.00 82.12 104 TRP A CA 1
ATOM 828 C C . TRP A 1 104 ? 7.583 -19.947 -11.817 1.00 82.12 104 TRP A C 1
ATOM 830 O O . TRP A 1 104 ? 8.038 -19.833 -10.674 1.00 82.12 104 TRP A O 1
ATOM 840 N N . SER A 1 105 ? 7.370 -18.911 -12.628 1.00 79.69 105 SER A N 1
ATOM 841 C CA . SER A 1 105 ? 7.726 -17.524 -12.335 1.00 79.69 105 SER A CA 1
ATOM 842 C C . SER A 1 105 ? 6.881 -16.934 -11.215 1.00 79.69 105 SER A C 1
ATOM 844 O O . SER A 1 105 ? 7.434 -16.347 -10.285 1.00 79.69 105 SER A O 1
ATOM 846 N N . VAL A 1 106 ? 5.562 -17.127 -11.253 1.00 80.25 106 VAL A N 1
ATOM 847 C CA . VAL A 1 106 ? 4.628 -16.637 -10.232 1.00 80.25 106 VAL A CA 1
ATOM 848 C C . VAL A 1 106 ? 4.452 -17.712 -9.163 1.00 80.25 106 VAL A C 1
ATOM 850 O O . VAL A 1 106 ? 3.989 -18.812 -9.442 1.00 80.25 106 VAL A O 1
ATOM 853 N N . LYS A 1 107 ? 4.883 -17.433 -7.929 1.00 83.38 107 LYS A N 1
ATOM 854 C CA . LYS A 1 107 ? 4.672 -18.332 -6.791 1.00 83.38 107 LYS A CA 1
ATOM 855 C C . LYS A 1 107 ? 4.318 -17.536 -5.546 1.00 83.38 107 LYS A C 1
ATOM 857 O O . LYS A 1 107 ? 5.057 -16.614 -5.183 1.00 83.38 107 LYS A O 1
ATOM 862 N N . ALA A 1 108 ? 3.270 -17.972 -4.853 1.00 83.88 108 ALA A N 1
ATOM 863 C CA . ALA A 1 108 ? 2.972 -17.519 -3.506 1.00 83.88 108 ALA A CA 1
ATOM 864 C C . ALA A 1 108 ? 4.184 -17.740 -2.587 1.00 83.88 108 ALA A C 1
ATOM 866 O O . ALA A 1 108 ? 4.936 -18.719 -2.712 1.00 83.88 108 ALA A O 1
ATOM 867 N N . GLY A 1 109 ? 4.435 -16.774 -1.707 1.00 82.81 109 GLY A N 1
ATOM 868 C CA . GLY A 1 109 ? 5.595 -16.797 -0.832 1.00 82.81 109 GLY A CA 1
ATOM 869 C C . GLY A 1 109 ? 5.383 -17.650 0.408 1.00 82.81 109 GLY A C 1
ATOM 870 O O . GLY A 1 109 ? 5.070 -18.836 0.360 1.00 82.81 109 GLY A O 1
ATOM 871 N N . ARG A 1 110 ? 5.680 -17.059 1.564 1.00 81.38 110 ARG A N 1
ATOM 872 C CA . ARG A 1 110 ? 5.662 -17.766 2.848 1.00 81.38 110 ARG A CA 1
ATOM 873 C C . ARG A 1 110 ? 4.254 -17.921 3.436 1.00 81.38 110 ARG A C 1
ATOM 875 O O . ARG A 1 110 ? 4.156 -18.681 4.398 1.00 81.38 110 ARG A O 1
ATOM 882 N N . GLY A 1 111 ? 3.250 -17.269 2.859 1.00 85.94 111 GLY A N 1
ATOM 883 C CA . GLY A 1 111 ? 1.916 -17.056 3.424 1.00 85.94 111 GLY A CA 1
ATOM 884 C C . GLY A 1 111 ? 1.724 -15.587 3.837 1.00 85.94 111 GLY A C 1
ATO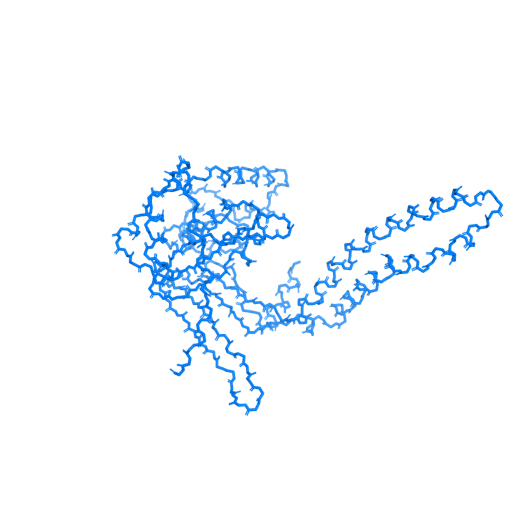M 885 O O . GLY A 1 111 ? 2.690 -14.821 3.744 1.00 85.94 111 GLY A O 1
ATOM 886 N N . PRO A 1 112 ? 0.521 -15.196 4.288 1.00 90.31 112 PRO A N 1
ATOM 887 C CA . PRO A 1 112 ? 0.175 -13.833 4.677 1.00 90.31 112 PRO A CA 1
ATOM 888 C C . PRO A 1 112 ? 1.001 -13.375 5.870 1.00 90.31 112 PRO A C 1
ATOM 890 O O . PRO A 1 112 ? 1.317 -14.179 6.741 1.00 90.31 112 PRO A O 1
ATOM 893 N N . GLU A 1 113 ? 1.375 -12.103 5.920 1.00 91.19 113 GLU A N 1
ATOM 894 C CA . GLU A 1 113 ? 2.065 -11.521 7.078 1.00 91.19 113 GLU A CA 1
ATOM 895 C C . GLU A 1 113 ? 1.070 -10.906 8.058 1.00 91.19 113 GLU A C 1
ATOM 897 O O . GLU A 1 113 ? 1.202 -11.095 9.271 1.00 91.19 113 GLU A O 1
ATOM 902 N N . TRP A 1 114 ? 0.047 -10.231 7.538 1.00 93.81 114 TRP A N 1
ATOM 903 C CA . TRP A 1 114 ? -1.024 -9.631 8.319 1.00 93.81 114 TRP A CA 1
ATOM 904 C C . TRP A 1 114 ? -2.330 -9.570 7.516 1.00 93.81 114 TRP A C 1
ATOM 906 O O . TRP A 1 114 ? -2.321 -9.583 6.285 1.00 93.81 114 TRP A O 1
ATOM 916 N N . GLU A 1 115 ? -3.451 -9.542 8.231 1.00 95.31 115 GLU A N 1
ATOM 917 C CA . GLU A 1 115 ? -4.808 -9.462 7.694 1.00 95.31 115 GLU A CA 1
ATOM 918 C C . GLU A 1 115 ? -5.646 -8.578 8.613 1.00 95.31 115 GLU A C 1
ATOM 920 O O . GLU A 1 115 ? -5.573 -8.686 9.841 1.00 95.31 115 GLU A O 1
ATOM 925 N N . LEU A 1 116 ? -6.440 -7.712 8.002 1.00 95.38 116 LEU A N 1
ATOM 926 C CA . LEU A 1 116 ? -7.465 -6.908 8.644 1.00 95.38 116 LEU A CA 1
ATOM 927 C C . LEU A 1 116 ? -8.818 -7.474 8.213 1.00 95.38 116 LEU A C 1
ATOM 929 O O . LEU A 1 116 ? -9.210 -7.296 7.064 1.00 95.38 116 LEU A O 1
ATOM 933 N N . ASP A 1 117 ? -9.499 -8.189 9.107 1.00 95.25 117 ASP A N 1
ATOM 934 C CA . ASP A 1 117 ? -10.831 -8.756 8.869 1.00 95.25 117 ASP A CA 1
ATOM 935 C C . ASP A 1 117 ? -11.882 -7.734 9.316 1.00 95.25 117 ASP A C 1
ATOM 937 O O . ASP A 1 117 ? -12.130 -7.562 10.515 1.00 95.25 117 ASP A O 1
ATOM 941 N N . ARG A 1 118 ? -12.498 -7.049 8.347 1.00 94.00 118 ARG A N 1
ATOM 942 C CA . ARG A 1 118 ? -13.528 -6.029 8.584 1.00 94.00 118 ARG A CA 1
ATOM 943 C C . ARG A 1 118 ? -14.773 -6.638 9.220 1.00 94.00 118 ARG A C 1
ATOM 945 O O . ARG A 1 118 ? -15.337 -6.049 10.134 1.00 94.00 118 ARG A O 1
ATOM 952 N N . ARG A 1 119 ? -15.193 -7.831 8.781 1.00 91.06 119 ARG A N 1
ATOM 953 C CA . ARG A 1 119 ? -16.429 -8.475 9.265 1.00 91.06 119 ARG A CA 1
ATOM 954 C C . ARG A 1 119 ? -16.341 -8.849 10.738 1.00 91.06 119 ARG A C 1
ATOM 956 O O . ARG A 1 119 ? -17.320 -8.700 11.464 1.00 91.06 119 ARG A O 1
ATOM 963 N N . LYS A 1 120 ? -15.187 -9.354 11.178 1.00 93.31 120 LYS A N 1
ATOM 964 C CA . LYS A 1 120 ? -14.964 -9.715 12.588 1.00 93.31 120 LYS A CA 1
ATOM 965 C C . LYS A 1 120 ? -14.394 -8.573 13.424 1.00 93.31 120 LYS A C 1
ATOM 967 O O . LYS A 1 120 ? -14.372 -8.689 14.647 1.00 93.31 120 LYS A O 1
ATOM 972 N N . GLY A 1 121 ? -13.897 -7.511 12.791 1.00 94.44 121 GLY A N 1
ATOM 973 C CA . GLY A 1 121 ? -13.169 -6.439 13.465 1.00 94.44 121 GLY A CA 1
ATOM 974 C C . GLY A 1 121 ? -11.843 -6.911 14.070 1.00 94.44 121 GLY A C 1
ATOM 975 O O . GLY A 1 121 ? -11.413 -6.376 15.092 1.00 94.44 121 GLY A O 1
ATOM 976 N N . MET A 1 122 ? -11.213 -7.934 13.480 1.00 96.06 122 MET A N 1
ATOM 977 C CA . MET A 1 122 ? -10.008 -8.582 14.012 1.00 96.06 122 MET A CA 1
ATOM 978 C C . MET A 1 122 ? -8.787 -8.289 13.145 1.00 96.06 122 MET A C 1
ATOM 980 O O . MET A 1 122 ? -8.867 -8.223 11.921 1.00 96.06 122 MET A O 1
ATOM 984 N N . VAL A 1 123 ? -7.631 -8.180 13.791 1.00 96.06 123 VAL A N 1
ATOM 985 C CA . VAL A 1 123 ? -6.321 -8.103 13.147 1.00 96.06 123 VAL A CA 1
ATOM 986 C C . VAL A 1 123 ? -5.592 -9.411 13.391 1.00 96.06 123 VAL A C 1
ATOM 988 O O . VAL A 1 123 ? -5.364 -9.803 14.539 1.00 96.06 123 VAL A O 1
ATOM 991 N N . ARG A 1 124 ? -5.192 -10.073 12.309 1.00 95.38 124 ARG A N 1
ATOM 992 C CA . ARG A 1 124 ? -4.410 -11.307 12.349 1.00 95.38 124 ARG A CA 1
ATOM 993 C C . ARG A 1 124 ? -3.003 -11.030 11.874 1.00 95.38 124 ARG A C 1
ATOM 995 O O . ARG A 1 124 ? -2.795 -10.381 10.856 1.00 95.38 124 ARG A O 1
ATOM 1002 N N . VAL A 1 125 ? -2.021 -11.524 12.615 1.00 94.19 125 VAL A N 1
ATOM 1003 C CA . VAL A 1 125 ? -0.604 -11.373 12.280 1.00 94.19 125 VAL A CA 1
ATOM 1004 C C . VAL A 1 125 ? 0.068 -12.726 12.366 1.00 94.19 125 VAL A C 1
ATOM 1006 O O . VAL A 1 125 ? 0.110 -13.356 13.427 1.00 94.19 125 VAL A O 1
ATOM 1009 N N . TRP A 1 126 ? 0.643 -13.167 11.256 1.00 93.31 126 TRP A N 1
ATOM 1010 C CA . TRP A 1 126 ? 1.353 -14.433 11.187 1.00 93.31 126 TRP A CA 1
ATOM 1011 C C . TRP A 1 126 ? 2.833 -14.212 11.439 1.00 93.31 126 TRP A C 1
ATOM 1013 O O . TRP A 1 126 ? 3.509 -13.426 10.777 1.00 93.31 126 TRP A O 1
ATOM 1023 N N . ARG A 1 127 ? 3.383 -14.984 12.373 1.00 87.69 127 ARG A N 1
ATOM 1024 C CA . ARG A 1 127 ? 4.827 -15.079 12.568 1.00 87.69 127 ARG A CA 1
ATOM 1025 C C . ARG A 1 127 ? 5.313 -16.435 12.095 1.00 87.69 127 ARG A C 1
ATOM 1027 O O . ARG A 1 127 ? 4.976 -17.482 12.649 1.00 87.69 127 ARG A O 1
ATOM 1034 N N . TYR A 1 128 ? 6.159 -16.395 11.074 1.00 84.88 128 TYR A N 1
ATOM 1035 C CA . TYR A 1 128 ? 6.825 -17.573 10.540 1.00 84.88 128 TYR A CA 1
ATOM 1036 C C . TYR A 1 128 ? 8.192 -17.728 11.191 1.00 84.88 128 TYR A C 1
ATOM 1038 O O . TYR A 1 128 ? 9.140 -17.015 10.849 1.00 84.88 128 TYR A O 1
ATOM 1046 N N . ARG A 1 129 ? 8.334 -18.699 12.095 1.00 76.31 129 ARG A N 1
ATOM 1047 C CA . ARG A 1 129 ? 9.658 -19.039 12.617 1.00 76.31 129 ARG A CA 1
ATOM 1048 C C . ARG A 1 129 ? 10.466 -19.714 11.508 1.00 76.31 129 ARG A C 1
ATOM 1050 O O . ARG A 1 129 ? 10.015 -20.690 10.902 1.00 76.31 129 ARG A O 1
ATOM 1057 N N . ARG A 1 130 ? 11.659 -19.180 11.207 1.00 67.06 130 ARG A N 1
ATOM 1058 C CA . ARG A 1 130 ? 12.574 -19.801 10.235 1.00 67.06 130 ARG A CA 1
ATOM 1059 C C . ARG A 1 130 ? 12.883 -21.227 10.679 1.00 67.06 130 ARG A C 1
ATOM 1061 O O . ARG A 1 130 ? 13.193 -21.470 11.844 1.00 67.06 130 ARG A O 1
ATOM 1068 N N . ARG A 1 131 ? 12.819 -22.155 9.725 1.00 62.41 131 ARG A N 1
ATOM 1069 C CA . ARG A 1 131 ? 13.269 -23.527 9.931 1.00 62.41 131 ARG A CA 1
ATOM 1070 C C . ARG A 1 131 ? 14.775 -23.499 10.178 1.00 62.41 131 ARG A C 1
ATOM 1072 O O . ARG A 1 131 ? 15.519 -23.039 9.316 1.00 62.41 131 ARG A O 1
ATOM 1079 N N . ILE A 1 132 ? 15.206 -23.982 11.335 1.00 68.62 132 ILE A N 1
ATOM 1080 C CA . ILE A 1 132 ? 16.618 -24.267 11.588 1.00 68.62 132 ILE A CA 1
ATOM 1081 C C . ILE A 1 132 ? 16.906 -25.622 10.924 1.00 68.62 132 ILE A C 1
ATOM 1083 O O . ILE A 1 132 ? 16.148 -26.569 11.182 1.00 68.62 132 ILE A O 1
ATOM 1087 N N . PRO A 1 133 ? 17.920 -25.733 10.043 1.00 56.06 133 PRO A N 1
ATOM 1088 C CA . PRO A 1 133 ? 18.322 -27.021 9.487 1.00 56.06 133 PRO A CA 1
ATOM 1089 C C . PRO A 1 133 ? 18.529 -28.041 10.619 1.00 56.06 133 PRO A C 1
ATOM 1091 O O . PRO A 1 133 ? 19.119 -27.710 11.641 1.00 56.06 133 PRO A O 1
ATOM 1094 N N . PHE A 1 134 ? 17.998 -29.255 10.448 1.00 65.06 134 PHE A N 1
ATOM 1095 C CA . PHE A 1 134 ? 18.115 -30.404 11.368 1.00 65.06 134 PHE A CA 1
ATOM 1096 C C . PHE A 1 134 ? 17.357 -30.370 12.713 1.00 65.06 134 PHE A C 1
ATOM 1098 O O . PHE A 1 134 ? 17.234 -31.427 13.318 1.00 65.06 134 PHE A O 1
ATOM 1105 N N . ILE A 1 135 ? 16.794 -29.241 13.173 1.00 63.88 135 ILE A N 1
ATOM 1106 C CA . ILE A 1 135 ? 16.263 -29.151 14.560 1.00 63.88 135 ILE A CA 1
ATOM 1107 C C . ILE A 1 135 ? 14.745 -28.917 14.654 1.00 63.88 135 ILE A C 1
ATOM 1109 O O . ILE A 1 135 ? 14.137 -29.253 15.666 1.00 63.88 135 ILE A O 1
ATOM 1113 N N . GLY A 1 136 ? 14.073 -28.380 13.631 1.00 56.16 136 GLY A N 1
ATOM 1114 C CA . GLY A 1 136 ? 12.660 -28.018 13.804 1.00 56.16 136 GLY A CA 1
ATOM 1115 C C . GLY A 1 136 ? 11.790 -28.089 12.564 1.00 56.16 136 GLY A C 1
ATOM 1116 O O . GLY A 1 136 ? 12.243 -27.882 11.435 1.00 56.16 136 GLY A O 1
ATOM 1117 N N . ARG A 1 137 ? 10.497 -28.342 12.796 1.00 59.06 137 ARG A N 1
ATOM 1118 C CA . ARG A 1 137 ? 9.423 -28.042 11.842 1.00 59.06 137 ARG A CA 1
ATOM 1119 C C . ARG A 1 137 ? 9.202 -26.529 11.800 1.00 59.06 137 ARG A C 1
ATOM 1121 O O . ARG A 1 137 ? 9.474 -25.816 12.763 1.00 59.06 137 ARG A O 1
ATOM 1128 N N . ARG A 1 138 ? 8.708 -26.031 10.669 1.00 66.50 138 ARG A N 1
ATOM 1129 C CA . ARG A 1 138 ? 8.263 -24.640 10.551 1.00 66.50 138 ARG A CA 1
ATOM 1130 C C . ARG A 1 138 ? 7.004 -24.479 11.404 1.00 66.50 138 ARG A C 1
ATOM 1132 O O . ARG A 1 138 ? 5.975 -25.041 11.052 1.00 66.50 138 ARG A O 1
ATOM 1139 N N . THR A 1 139 ? 7.093 -23.756 12.516 1.00 74.31 139 THR A N 1
ATOM 1140 C CA . THR A 1 139 ? 5.923 -23.417 13.332 1.00 74.31 139 THR A CA 1
ATOM 1141 C C . THR A 1 139 ? 5.359 -22.074 12.887 1.00 74.31 139 THR A C 1
ATOM 1143 O O . THR A 1 139 ? 6.101 -21.119 12.630 1.00 74.31 139 THR A O 1
ATOM 1146 N N . ILE A 1 140 ? 4.037 -22.034 12.741 1.00 83.06 140 ILE A N 1
ATOM 1147 C CA . ILE A 1 140 ? 3.276 -20.841 12.384 1.00 83.06 140 ILE A CA 1
ATOM 1148 C C . ILE A 1 140 ? 2.523 -20.440 13.644 1.00 83.06 140 ILE A C 1
ATOM 1150 O O . ILE A 1 140 ? 1.745 -21.231 14.169 1.00 83.06 140 ILE A O 1
ATOM 1154 N N . THR A 1 141 ? 2.791 -19.241 14.149 1.00 86.88 141 THR A N 1
ATOM 1155 C CA . THR A 1 141 ? 2.034 -18.670 15.266 1.00 86.88 141 THR A CA 1
ATOM 1156 C C . THR A 1 141 ? 1.212 -17.512 14.734 1.00 86.88 141 THR A C 1
ATOM 1158 O O . THR A 1 141 ? 1.785 -16.588 14.149 1.00 86.88 141 THR A O 1
ATOM 1161 N N . VAL A 1 142 ? -0.102 -17.575 14.929 1.00 92.31 142 VAL A N 1
ATOM 1162 C CA . VAL A 1 142 ? -1.041 -16.518 14.550 1.00 92.31 142 VAL A CA 1
ATOM 1163 C C . VAL A 1 142 ? -1.381 -15.732 15.806 1.00 92.31 142 VAL A C 1
ATOM 1165 O O . VAL A 1 142 ? -1.773 -16.318 16.812 1.00 92.31 142 VAL A O 1
ATOM 1168 N N . PHE A 1 143 ? -1.169 -14.423 15.765 1.00 92.62 143 PHE A N 1
ATOM 1169 C CA . PHE A 1 143 ? -1.671 -13.503 16.776 1.00 92.62 143 PHE A CA 1
ATOM 1170 C C . PHE A 1 143 ? -2.965 -12.895 16.249 1.00 92.62 143 PHE A C 1
ATOM 1172 O O . PHE A 1 143 ? -2.958 -12.339 15.155 1.00 92.62 143 PHE A O 1
ATOM 1179 N N . GLU A 1 144 ? -4.047 -13.009 17.008 1.00 95.31 144 GLU A N 1
ATOM 1180 C CA . GLU A 1 144 ? -5.357 -12.456 16.671 1.00 95.31 144 GLU A CA 1
ATOM 1181 C C . GLU A 1 144 ? -5.800 -11.550 17.818 1.00 95.31 144 GLU A C 1
ATOM 1183 O O . GLU A 1 144 ? -5.788 -11.973 18.975 1.00 95.31 144 GLU A O 1
ATOM 1188 N N . ALA A 1 145 ? -6.126 -10.297 17.505 1.00 95.56 145 ALA A N 1
ATOM 1189 C CA . ALA A 1 145 ? -6.656 -9.341 18.472 1.00 95.56 145 ALA A CA 1
ATOM 1190 C C . ALA A 1 145 ? -7.633 -8.360 17.798 1.00 95.56 145 ALA A C 1
ATOM 1192 O O . ALA A 1 145 ? -7.508 -8.117 16.594 1.00 95.56 145 ALA A O 1
ATOM 1193 N N . PRO A 1 146 ? -8.583 -7.775 18.545 1.00 96.12 146 PRO A N 1
ATOM 1194 C CA . PRO A 1 146 ? -9.528 -6.804 18.000 1.00 96.12 146 PRO A CA 1
ATOM 1195 C C . PRO A 1 146 ? -8.845 -5.526 17.504 1.00 96.12 146 PRO A C 1
ATOM 1197 O O . PRO A 1 146 ? -7.902 -5.036 18.123 1.00 96.12 146 PRO A O 1
ATOM 1200 N N . PHE A 1 147 ? -9.355 -4.931 16.423 1.00 95.38 147 PHE A N 1
ATOM 1201 C CA . PHE A 1 147 ? -8.768 -3.736 15.804 1.00 95.38 147 PHE A CA 1
ATOM 1202 C C . PHE A 1 147 ? -8.723 -2.520 16.739 1.00 95.38 147 PHE A C 1
ATOM 1204 O O . PHE A 1 147 ? -7.743 -1.782 16.725 1.00 95.38 147 PHE A O 1
ATOM 1211 N N . TYR A 1 148 ? -9.718 -2.344 17.615 1.00 92.25 148 TYR A N 1
ATOM 1212 C CA . TYR A 1 148 ? -9.755 -1.223 18.567 1.00 92.25 148 TYR A CA 1
ATOM 1213 C C . TYR A 1 148 ? -8.638 -1.272 19.633 1.00 92.25 148 TYR A C 1
ATOM 1215 O O . TYR A 1 148 ? -8.425 -0.290 20.354 1.00 92.25 148 TYR A O 1
ATOM 1223 N N . GLU A 1 149 ? -7.941 -2.407 19.772 1.00 93.31 149 GLU A N 1
ATOM 1224 C CA . GLU A 1 149 ? -6.764 -2.555 20.640 1.00 93.31 149 GLU A CA 1
ATOM 1225 C C . GLU A 1 149 ? -5.464 -2.122 19.955 1.00 93.31 149 GLU A C 1
ATOM 1227 O O . GLU A 1 149 ? -4.403 -2.117 20.585 1.00 93.31 149 GLU A O 1
ATOM 1232 N N . PHE A 1 150 ? -5.526 -1.766 18.674 1.00 92.94 150 PHE A N 1
ATOM 1233 C CA . PHE A 1 150 ? -4.395 -1.256 17.923 1.00 92.94 150 PHE A CA 1
ATOM 1234 C C . PHE A 1 150 ? -4.487 0.252 17.749 1.00 92.94 150 PHE A C 1
ATOM 1236 O O . PHE A 1 150 ? -5.558 0.819 17.558 1.00 92.94 150 PHE A O 1
ATOM 1243 N N . ASP A 1 151 ? -3.323 0.886 17.760 1.00 91.00 151 ASP A N 1
ATOM 1244 C CA . ASP A 1 151 ? -3.178 2.307 17.497 1.00 91.00 151 ASP A CA 1
ATOM 1245 C C . ASP A 1 151 ? -2.166 2.510 16.359 1.00 91.00 151 ASP A C 1
ATOM 1247 O O . ASP A 1 151 ? -1.160 1.795 16.249 1.00 91.00 151 ASP A O 1
ATOM 1251 N N . GLY A 1 152 ? -2.454 3.477 15.490 1.00 90.38 152 GLY A N 1
ATOM 1252 C CA . GLY A 1 152 ? -1.595 3.853 14.374 1.00 90.38 152 GLY A CA 1
ATOM 1253 C C . GLY A 1 152 ? -0.416 4.721 14.814 1.00 90.38 152 GLY A C 1
ATOM 1254 O O . GLY A 1 152 ? -0.593 5.763 15.446 1.00 90.38 152 GLY A O 1
ATOM 1255 N N . PHE A 1 153 ? 0.796 4.320 14.438 1.00 87.69 153 PHE A N 1
ATOM 1256 C CA . PHE A 1 153 ? 2.030 5.061 14.681 1.00 87.69 153 PHE A CA 1
ATOM 1257 C C . PHE A 1 153 ? 2.737 5.410 13.383 1.00 87.69 153 PHE A C 1
ATOM 1259 O O . PHE A 1 153 ? 2.714 4.656 12.414 1.00 87.69 153 PHE A O 1
ATOM 1266 N N . VAL A 1 154 ? 3.438 6.541 13.399 1.00 89.00 154 VAL A N 1
ATOM 1267 C CA . VAL A 1 154 ? 4.338 6.929 12.315 1.00 89.00 154 VAL A CA 1
ATOM 1268 C C . VAL A 1 154 ? 5.771 6.718 12.781 1.00 89.00 154 VAL A C 1
ATOM 1270 O O . VAL A 1 154 ? 6.258 7.400 13.682 1.00 89.00 154 VAL A O 1
ATOM 1273 N N . ALA A 1 155 ? 6.447 5.751 12.172 1.00 85.19 155 ALA A N 1
ATOM 1274 C CA . ALA A 1 155 ? 7.859 5.503 12.385 1.00 85.19 155 ALA A CA 1
ATOM 1275 C C . ALA A 1 155 ? 8.674 6.415 11.460 1.00 85.19 155 ALA A C 1
ATOM 1277 O O . ALA A 1 155 ? 8.749 6.196 10.251 1.00 85.19 155 ALA A O 1
ATOM 1278 N N . GLY A 1 156 ? 9.278 7.454 12.038 1.00 84.12 156 GLY A N 1
ATOM 1279 C CA . GLY A 1 156 ? 10.239 8.308 11.345 1.00 84.12 156 GLY A CA 1
ATOM 1280 C C . GLY A 1 156 ? 11.632 7.677 11.328 1.00 84.12 156 GLY A C 1
ATOM 1281 O O . GLY A 1 156 ? 12.160 7.279 12.366 1.00 84.12 156 GLY A O 1
ATOM 1282 N N . GLY A 1 157 ? 12.243 7.614 10.151 1.00 81.06 157 GLY A N 1
ATOM 1283 C CA . GLY A 1 157 ? 13.610 7.161 9.930 1.00 81.06 157 GLY A CA 1
ATOM 1284 C C . GLY A 1 157 ? 14.382 8.121 9.029 1.00 81.06 157 GLY A C 1
ATOM 1285 O O . GLY A 1 157 ? 13.808 8.930 8.301 1.00 81.06 157 GLY A O 1
ATOM 1286 N N . VAL A 1 158 ? 15.709 8.021 9.065 1.00 79.38 158 VAL A N 1
ATOM 1287 C CA . VAL A 1 158 ? 16.592 8.754 8.150 1.00 79.38 158 VAL A CA 1
ATOM 1288 C C . VAL A 1 158 ? 17.127 7.764 7.125 1.00 79.38 158 VAL A C 1
ATOM 1290 O O . VAL A 1 158 ? 17.837 6.820 7.472 1.00 79.38 158 VAL A O 1
ATOM 1293 N N . ALA A 1 159 ? 16.766 7.962 5.862 1.00 76.69 159 ALA A N 1
ATOM 1294 C CA . ALA A 1 159 ? 17.336 7.242 4.734 1.00 76.69 159 ALA A CA 1
ATOM 1295 C C . ALA A 1 159 ? 18.429 8.092 4.069 1.00 76.69 159 ALA A C 1
ATOM 1297 O O . ALA A 1 159 ? 18.505 9.305 4.263 1.00 76.69 159 ALA A O 1
ATOM 1298 N N . ARG A 1 160 ? 19.254 7.468 3.218 1.00 77.88 160 ARG A N 1
ATOM 1299 C CA . ARG A 1 160 ? 20.274 8.182 2.421 1.00 77.88 160 ARG A CA 1
ATOM 1300 C C . ARG A 1 160 ? 19.683 9.287 1.532 1.00 77.88 160 ARG A C 1
ATOM 1302 O O . ARG A 1 160 ? 20.397 10.209 1.168 1.00 77.88 160 ARG A O 1
ATOM 1309 N N . TYR A 1 161 ? 18.393 9.190 1.221 1.00 74.88 161 TYR A N 1
ATOM 1310 C CA . TYR A 1 161 ? 17.653 10.108 0.353 1.00 74.88 161 TYR A CA 1
ATOM 1311 C C . TYR A 1 161 ? 16.735 11.073 1.124 1.00 74.88 161 TYR A C 1
ATOM 1313 O O . TYR A 1 161 ? 15.894 11.725 0.518 1.00 74.88 161 TYR A O 1
ATOM 1321 N N . GLY A 1 162 ? 16.869 11.159 2.454 1.00 81.31 162 GLY A N 1
ATOM 1322 C CA . GLY A 1 162 ? 16.108 12.088 3.293 1.00 81.31 162 GLY A CA 1
ATOM 1323 C C . GLY A 1 162 ? 15.263 11.408 4.368 1.00 81.31 162 GLY A C 1
ATOM 1324 O O . GLY A 1 162 ? 15.468 10.241 4.710 1.00 81.31 162 GLY A O 1
ATOM 1325 N N . ALA A 1 163 ? 14.316 12.165 4.927 1.00 84.06 163 ALA A N 1
ATOM 1326 C CA . ALA A 1 163 ? 13.364 11.639 5.898 1.00 84.06 163 ALA A CA 1
ATOM 1327 C C . ALA A 1 163 ? 12.476 10.570 5.245 1.00 84.06 163 ALA A C 1
ATOM 1329 O O . ALA A 1 163 ? 12.033 10.725 4.104 1.00 84.06 163 ALA A O 1
ATOM 1330 N N . ARG A 1 164 ? 12.239 9.488 5.983 1.00 84.38 164 ARG A N 1
ATOM 1331 C CA . ARG A 1 164 ? 11.350 8.391 5.608 1.00 84.38 164 ARG A CA 1
ATOM 1332 C C . ARG A 1 164 ? 10.336 8.196 6.720 1.00 84.38 164 ARG A C 1
ATOM 1334 O O . ARG A 1 164 ? 10.726 8.049 7.874 1.00 84.38 164 ARG A O 1
ATOM 1341 N N . PHE A 1 165 ? 9.064 8.151 6.358 1.00 87.62 165 PHE A N 1
ATOM 1342 C CA . PHE A 1 165 ? 7.986 7.841 7.285 1.00 87.62 165 PHE A CA 1
ATOM 1343 C C . PHE A 1 165 ? 7.314 6.543 6.855 1.00 87.62 165 PHE A C 1
ATOM 1345 O O . PHE A 1 165 ? 7.007 6.368 5.679 1.00 87.62 165 PHE A O 1
ATOM 1352 N N . ASP A 1 166 ? 7.138 5.635 7.809 1.00 87.94 166 ASP A N 1
ATOM 1353 C CA . ASP A 1 166 ? 6.410 4.380 7.633 1.00 87.94 166 ASP A CA 1
ATOM 1354 C C . ASP A 1 166 ? 5.251 4.319 8.634 1.00 87.94 166 ASP A C 1
ATOM 1356 O O . ASP A 1 166 ? 5.379 4.759 9.781 1.00 87.94 166 ASP A O 1
ATOM 1360 N N . PHE A 1 167 ? 4.118 3.779 8.194 1.00 92.06 167 PHE A N 1
ATOM 1361 C CA . PHE A 1 167 ? 2.951 3.575 9.039 1.00 92.06 167 PHE A CA 1
ATOM 1362 C C . PHE A 1 167 ? 3.023 2.199 9.708 1.00 92.06 167 PHE A C 1
ATOM 1364 O O . PHE A 1 167 ? 3.062 1.153 9.052 1.00 92.06 167 PHE A O 1
ATOM 1371 N N . VAL A 1 168 ? 3.003 2.204 11.037 1.00 91.44 168 VAL A N 1
ATOM 1372 C CA . VAL A 1 168 ? 3.121 1.008 11.865 1.00 91.44 168 VAL A CA 1
ATOM 1373 C C . VAL A 1 168 ? 1.897 0.893 12.756 1.00 91.44 168 VAL A C 1
ATOM 1375 O O . VAL A 1 168 ? 1.606 1.781 13.551 1.00 91.44 168 VAL A O 1
ATOM 1378 N N . LEU A 1 169 ? 1.208 -0.237 12.664 1.00 92.44 169 LEU A N 1
ATOM 1379 C CA . LEU A 1 169 ? 0.113 -0.576 13.556 1.00 92.44 169 LEU A CA 1
ATOM 1380 C C . LEU A 1 169 ? 0.687 -1.246 14.810 1.00 92.44 169 LEU A C 1
ATOM 1382 O O . LEU A 1 169 ? 1.311 -2.309 14.732 1.00 92.44 169 LEU A O 1
ATOM 1386 N N . CYS A 1 170 ? 0.512 -0.622 15.972 1.00 91.44 170 CYS A N 1
ATOM 1387 C CA . CYS A 1 170 ? 1.021 -1.140 17.238 1.00 91.44 170 CYS A CA 1
ATOM 1388 C C . CYS A 1 170 ? -0.127 -1.641 18.102 1.00 91.44 170 CYS A C 1
ATOM 1390 O O . CYS A 1 170 ? -1.096 -0.925 18.333 1.00 91.44 170 CYS A O 1
ATOM 1392 N N . HIS A 1 171 ? 0.019 -2.844 18.649 1.00 92.31 171 HIS A N 1
ATOM 1393 C CA . HIS A 1 171 ? -0.912 -3.327 19.658 1.00 92.31 171 HIS A CA 1
ATOM 1394 C C . HIS A 1 171 ? -0.688 -2.575 20.977 1.00 92.31 171 HIS A C 1
ATOM 1396 O O . HIS A 1 171 ? 0.454 -2.358 21.403 1.00 92.31 171 HIS A O 1
ATOM 1402 N N . ARG A 1 172 ? -1.768 -2.181 21.650 1.00 88.94 172 ARG A N 1
ATOM 1403 C CA . ARG A 1 172 ? -1.695 -1.367 22.868 1.00 88.94 172 ARG A CA 1
ATOM 1404 C C . ARG A 1 172 ? -1.105 -2.137 24.046 1.00 88.94 172 ARG A C 1
ATOM 1406 O O . ARG A 1 172 ? -0.251 -1.612 24.762 1.00 88.94 172 ARG A O 1
ATOM 1413 N N . TYR A 1 173 ? -1.505 -3.398 24.210 1.00 88.44 173 TYR A N 1
ATOM 1414 C CA . TYR A 1 173 ? -1.156 -4.222 25.377 1.00 88.44 173 TYR A CA 1
ATOM 1415 C C . TYR A 1 173 ? 0.040 -5.155 25.163 1.00 88.44 173 TYR A C 1
ATOM 1417 O O . TYR A 1 173 ? 0.558 -5.729 26.118 1.00 88.44 173 TYR A O 1
ATOM 1425 N N . SER A 1 174 ? 0.514 -5.315 23.926 1.00 87.00 174 SER A N 1
ATOM 1426 C CA . SER A 1 174 ? 1.624 -6.217 23.601 1.00 87.00 174 SER A CA 1
ATOM 1427 C C . SER A 1 174 ? 2.693 -5.480 22.802 1.00 87.00 174 SER A C 1
ATOM 1429 O O . SER A 1 174 ? 2.437 -4.453 22.184 1.00 87.00 174 SER A O 1
ATOM 1431 N N . LYS A 1 175 ? 3.920 -6.008 22.777 1.00 85.69 175 LYS A N 1
ATOM 1432 C CA . LYS A 1 175 ? 5.021 -5.430 21.983 1.00 85.69 175 LYS A CA 1
ATOM 1433 C C . LYS A 1 175 ? 4.908 -5.752 20.482 1.00 85.69 175 LYS A C 1
ATOM 1435 O O . LYS A 1 175 ? 5.916 -5.777 19.779 1.00 85.69 175 LYS A O 1
ATOM 1440 N N . LEU A 1 176 ? 3.710 -6.074 19.994 1.00 88.75 176 LEU A N 1
ATOM 1441 C CA . LEU A 1 176 ? 3.467 -6.359 18.587 1.00 88.75 176 LEU A CA 1
ATOM 1442 C C . LEU A 1 176 ? 3.420 -5.054 17.790 1.00 88.75 176 LEU A C 1
ATOM 1444 O O . LEU A 1 176 ? 2.661 -4.144 18.114 1.00 88.75 176 LEU A O 1
ATOM 1448 N N . LYS A 1 177 ? 4.228 -5.005 16.731 1.00 90.00 177 LYS A N 1
ATOM 1449 C CA . LYS A 1 177 ? 4.259 -3.934 15.738 1.00 90.00 177 LYS A CA 1
ATOM 1450 C C . LYS A 1 177 ? 4.107 -4.562 14.359 1.00 90.00 177 LYS A C 1
ATOM 1452 O O . LYS A 1 177 ? 4.797 -5.542 14.069 1.00 90.00 177 LYS A O 1
ATOM 1457 N N . VAL A 1 178 ? 3.206 -4.025 13.549 1.00 89.69 178 VAL A N 1
ATOM 1458 C CA . VAL A 1 178 ? 2.909 -4.494 12.193 1.00 89.69 178 VAL A CA 1
ATOM 1459 C C . VAL A 1 178 ? 3.195 -3.351 11.232 1.00 89.69 178 VAL A C 1
ATOM 1461 O O . VAL A 1 178 ? 2.592 -2.288 11.333 1.00 89.69 178 VAL A O 1
ATOM 1464 N N . HIS A 1 179 ? 4.136 -3.556 10.318 1.00 88.25 179 HIS A N 1
ATOM 1465 C CA . HIS A 1 179 ? 4.496 -2.562 9.309 1.00 88.25 179 HIS A CA 1
ATOM 1466 C C . HIS A 1 179 ? 3.523 -2.672 8.131 1.00 88.25 179 HIS A C 1
ATOM 1468 O O . HIS A 1 179 ? 3.651 -3.581 7.315 1.00 88.25 179 HIS A O 1
ATOM 1474 N N . ILE A 1 180 ? 2.522 -1.788 8.088 1.00 88.12 180 ILE A N 1
ATOM 1475 C CA . ILE A 1 180 ? 1.479 -1.777 7.046 1.00 88.12 180 ILE A CA 1
ATOM 1476 C C . ILE A 1 180 ? 1.801 -0.730 5.965 1.00 88.12 180 ILE A C 1
ATOM 1478 O O . ILE A 1 180 ? 1.473 -0.931 4.792 1.00 88.12 180 ILE A O 1
ATOM 1482 N N . GLY A 1 181 ? 2.478 0.366 6.330 1.00 81.31 181 GLY A N 1
ATOM 1483 C CA . GLY A 1 181 ? 2.819 1.455 5.412 1.00 81.31 181 GLY A CA 1
ATOM 1484 C C . GLY A 1 181 ? 3.722 1.003 4.268 1.00 81.31 181 GLY A C 1
ATOM 1485 O O . GLY A 1 181 ? 3.390 1.233 3.109 1.00 81.31 181 GLY A O 1
ATOM 1486 N N . ASP A 1 182 ? 4.788 0.264 4.569 1.00 75.81 182 ASP A N 1
ATOM 1487 C CA . ASP A 1 182 ? 5.691 -0.308 3.560 1.00 75.81 182 ASP A CA 1
ATOM 1488 C C . ASP A 1 182 ? 4.964 -1.140 2.478 1.00 75.81 182 ASP A C 1
ATOM 1490 O O . ASP A 1 182 ? 5.430 -1.196 1.339 1.00 75.81 182 ASP A O 1
ATOM 1494 N N . SER A 1 183 ? 3.830 -1.770 2.807 1.00 77.06 183 SER A N 1
ATOM 1495 C CA . SER A 1 183 ? 3.031 -2.589 1.880 1.00 77.06 183 SER A CA 1
ATOM 1496 C C . SER A 1 183 ? 1.929 -1.835 1.129 1.00 77.06 183 SER A C 1
ATOM 1498 O O . SER A 1 183 ? 1.677 -2.174 -0.023 1.00 77.06 183 SER A O 1
ATOM 1500 N N . LEU A 1 184 ? 1.260 -0.859 1.756 1.00 80.50 184 LEU A N 1
ATOM 1501 C CA . LEU A 1 184 ? 0.095 -0.173 1.164 1.00 80.50 184 LEU A CA 1
ATOM 1502 C C . LEU A 1 184 ? 0.411 1.220 0.603 1.00 80.50 184 LEU A C 1
ATOM 1504 O O . LEU A 1 184 ? -0.200 1.642 -0.371 1.00 80.50 184 LEU A O 1
ATOM 1508 N N . LEU A 1 185 ? 1.345 1.937 1.224 1.00 80.44 185 LEU A N 1
ATOM 1509 C CA . LEU A 1 185 ? 1.732 3.306 0.870 1.00 80.44 185 LEU A CA 1
ATOM 1510 C C . LEU A 1 185 ? 3.063 3.333 0.102 1.00 80.44 185 LEU A C 1
ATOM 1512 O O . LEU A 1 185 ? 3.239 4.088 -0.851 1.00 80.44 185 LEU A O 1
ATOM 1516 N N . GLY A 1 186 ? 4.010 2.482 0.501 1.00 77.25 186 GLY A N 1
ATOM 1517 C CA . GLY A 1 186 ? 5.383 2.536 0.013 1.00 77.25 186 GLY A CA 1
ATOM 1518 C C . GLY A 1 186 ? 6.186 3.660 0.676 1.00 77.25 186 GLY A C 1
ATOM 1519 O O . GLY A 1 186 ? 5.937 4.050 1.816 1.00 77.25 186 GLY A O 1
ATOM 1520 N N . TRP A 1 187 ? 7.226 4.151 -0.005 1.00 71.56 187 TRP A N 1
ATOM 1521 C CA . TRP A 1 187 ? 8.146 5.138 0.571 1.00 71.56 187 TRP A CA 1
ATOM 1522 C C . TRP A 1 187 ? 7.619 6.567 0.434 1.00 71.56 187 TRP A C 1
ATOM 1524 O O . TRP A 1 187 ? 7.443 7.064 -0.677 1.00 71.56 187 TRP A O 1
ATOM 1534 N N . HIS A 1 188 ? 7.476 7.265 1.566 1.00 79.25 188 HIS A N 1
ATOM 1535 C CA . HIS A 1 188 ? 7.094 8.677 1.597 1.00 79.25 188 HIS A CA 1
ATOM 1536 C C . HIS A 1 188 ? 8.042 9.543 2.431 1.00 79.25 188 HIS A C 1
ATOM 1538 O O . HIS A 1 188 ? 8.551 9.141 3.480 1.00 79.25 188 HIS A O 1
ATOM 1544 N N . HIS A 1 189 ? 8.223 10.779 1.962 1.00 83.06 189 HIS A N 1
ATOM 1545 C CA . HIS A 1 189 ? 9.034 11.814 2.612 1.00 83.06 189 HIS A CA 1
ATOM 1546 C C . HIS A 1 189 ? 8.240 12.701 3.583 1.00 83.06 189 HIS A C 1
ATOM 1548 O O . HIS A 1 189 ? 8.822 13.525 4.284 1.00 83.06 189 HIS A O 1
ATOM 1554 N N . ASN A 1 190 ? 6.915 12.549 3.628 1.00 86.25 190 ASN A N 1
ATOM 1555 C CA . ASN A 1 190 ? 5.996 13.325 4.459 1.00 86.25 190 ASN A CA 1
ATOM 1556 C C . ASN A 1 190 ? 5.232 12.358 5.381 1.00 86.25 190 ASN A C 1
ATOM 1558 O O . ASN A 1 190 ? 4.836 11.295 4.903 1.00 86.25 190 ASN A O 1
ATOM 1562 N N . PRO A 1 191 ? 5.004 12.685 6.667 1.00 88.75 191 PRO A N 1
ATOM 1563 C CA . PRO A 1 191 ? 4.211 11.839 7.560 1.00 88.75 191 PRO A CA 1
ATOM 1564 C C . PRO A 1 191 ? 2.708 11.847 7.242 1.00 88.75 191 PRO A C 1
ATOM 1566 O O . PRO A 1 191 ? 2.004 10.910 7.604 1.00 88.75 191 PRO A O 1
ATOM 1569 N N . ARG A 1 192 ? 2.192 12.867 6.543 1.00 91.31 192 ARG A N 1
ATOM 1570 C CA . ARG A 1 192 ? 0.744 13.045 6.324 1.00 91.31 192 ARG A CA 1
ATOM 1571 C C . ARG A 1 192 ? 0.026 11.892 5.607 1.00 91.31 192 ARG A C 1
ATOM 1573 O O . ARG A 1 192 ? -1.049 11.519 6.072 1.00 91.31 192 ARG A O 1
ATOM 1580 N N . PRO A 1 193 ? 0.592 11.263 4.558 1.00 91.31 193 PRO A N 1
ATOM 1581 C CA . PRO A 1 193 ? 0.023 10.044 3.983 1.00 91.31 193 PRO A CA 1
ATOM 1582 C C . PRO A 1 193 ? -0.158 8.909 5.001 1.00 91.31 193 PRO A C 1
ATOM 1584 O O . PRO A 1 193 ? -1.116 8.151 4.896 1.00 91.31 193 PRO A O 1
ATOM 1587 N N . CYS A 1 194 ? 0.696 8.818 6.029 1.00 91.56 194 CYS A N 1
ATOM 1588 C CA . CYS A 1 194 ? 0.528 7.826 7.094 1.00 91.56 194 CYS A CA 1
ATOM 1589 C C . CYS A 1 194 ? -0.712 8.120 7.955 1.00 91.56 194 CYS A C 1
ATOM 1591 O O . CYS A 1 194 ? -1.397 7.189 8.371 1.00 91.56 194 CYS A O 1
ATOM 1593 N N . TYR A 1 195 ? -1.031 9.397 8.199 1.00 92.31 195 TYR A N 1
ATOM 1594 C CA . TYR A 1 195 ? -2.260 9.789 8.901 1.00 92.31 195 TYR A CA 1
ATOM 1595 C C . TYR A 1 195 ? -3.502 9.497 8.062 1.00 92.31 195 TYR A C 1
ATOM 1597 O O . TYR A 1 195 ? -4.460 8.927 8.572 1.00 92.31 195 TYR A O 1
ATOM 1605 N N . ALA A 1 196 ? -3.456 9.812 6.767 1.00 93.19 196 ALA A N 1
ATOM 1606 C CA . ALA A 1 196 ? -4.540 9.486 5.848 1.00 93.19 196 ALA A CA 1
ATOM 1607 C C . ALA A 1 196 ? -4.782 7.974 5.753 1.00 93.19 196 ALA A C 1
ATOM 1609 O O . ALA A 1 196 ? -5.931 7.544 5.733 1.00 93.19 196 ALA A O 1
ATOM 1610 N N . LEU A 1 197 ? -3.717 7.161 5.748 1.00 93.19 197 LEU A N 1
ATOM 1611 C CA . LEU A 1 197 ? -3.852 5.706 5.787 1.00 93.19 197 LEU A CA 1
ATOM 1612 C C . LEU A 1 197 ? -4.502 5.239 7.091 1.00 93.19 197 LEU A C 1
ATOM 1614 O O . LEU A 1 197 ? -5.341 4.348 7.057 1.00 93.19 197 LEU A O 1
ATOM 1618 N N . TRP A 1 198 ? -4.157 5.832 8.234 1.00 93.50 198 TRP A N 1
ATOM 1619 C CA . TRP A 1 198 ? -4.817 5.493 9.494 1.00 93.50 198 TRP A CA 1
ATOM 1620 C C . TRP A 1 198 ? -6.318 5.801 9.464 1.00 93.50 198 TRP A C 1
ATOM 1622 O O . TRP A 1 198 ? -7.122 4.969 9.881 1.00 93.50 198 TRP A O 1
ATOM 1632 N N . ASP A 1 199 ? -6.712 6.957 8.932 1.00 92.94 199 ASP A N 1
ATOM 1633 C CA . ASP A 1 199 ? -8.124 7.317 8.756 1.00 92.94 199 ASP A CA 1
ATOM 1634 C C . ASP A 1 199 ? -8.821 6.384 7.751 1.00 92.94 199 ASP A C 1
ATOM 1636 O O . ASP A 1 199 ? -9.937 5.929 7.995 1.00 92.94 199 ASP A O 1
ATOM 1640 N N . PHE A 1 200 ? -8.141 6.017 6.660 1.00 93.69 200 PHE A N 1
ATOM 1641 C CA . PHE A 1 200 ? -8.628 5.025 5.701 1.00 93.69 200 PHE A CA 1
ATOM 1642 C C . PHE A 1 200 ? -8.871 3.665 6.363 1.00 93.69 200 PHE A C 1
ATOM 1644 O O . PHE A 1 200 ? -9.932 3.083 6.167 1.00 93.69 200 PHE A O 1
ATOM 1651 N N . LEU A 1 201 ? -7.923 3.166 7.162 1.00 94.88 201 LEU A N 1
ATOM 1652 C CA . LEU A 1 201 ? -8.048 1.877 7.844 1.00 94.88 201 LEU A CA 1
ATOM 1653 C C . LEU A 1 201 ? -9.163 1.892 8.891 1.00 94.88 201 LEU A C 1
ATOM 1655 O O . LEU A 1 201 ? -9.899 0.916 8.991 1.00 94.88 201 LEU A O 1
ATOM 1659 N N . GLN A 1 202 ? -9.323 2.987 9.639 1.00 93.88 202 GLN A N 1
ATOM 1660 C CA . GLN A 1 202 ? -10.444 3.144 10.569 1.00 93.88 202 GLN A CA 1
ATOM 1661 C C . GLN A 1 202 ? -11.789 3.104 9.833 1.00 93.88 202 GLN A C 1
ATOM 1663 O O . GLN A 1 202 ? -12.661 2.334 10.224 1.00 93.88 202 GLN A O 1
ATOM 1668 N N . ASN A 1 203 ? -11.931 3.860 8.738 1.00 94.06 203 ASN A N 1
ATOM 1669 C CA . ASN A 1 203 ? -13.152 3.866 7.925 1.00 94.06 203 ASN A CA 1
ATOM 1670 C C . ASN A 1 203 ? -13.410 2.511 7.257 1.00 94.06 203 ASN A C 1
ATOM 1672 O O . ASN A 1 203 ? -14.552 2.085 7.146 1.00 94.06 203 ASN A O 1
ATOM 1676 N N . TYR A 1 204 ? -12.355 1.827 6.813 1.00 95.06 204 TYR A N 1
ATOM 1677 C CA . TYR A 1 204 ? -12.465 0.494 6.238 1.00 95.06 204 TYR A CA 1
ATOM 1678 C C . TYR A 1 204 ? -12.942 -0.521 7.280 1.00 95.06 204 TYR A C 1
ATOM 1680 O O . TYR A 1 204 ? -13.853 -1.289 7.002 1.00 95.06 204 TYR A O 1
ATOM 1688 N N . MET A 1 205 ? -12.360 -0.520 8.483 1.00 95.69 205 MET A N 1
ATOM 1689 C CA . MET A 1 205 ? -12.718 -1.464 9.548 1.00 95.69 205 MET A CA 1
ATOM 1690 C C . MET A 1 205 ? -14.082 -1.173 10.186 1.00 95.69 205 MET A C 1
ATOM 1692 O O . MET A 1 205 ? -14.635 -2.045 10.856 1.00 95.69 205 MET A O 1
ATOM 1696 N N . ASP A 1 206 ? -14.638 0.020 9.977 1.00 94.88 206 ASP A N 1
ATOM 1697 C CA . ASP A 1 206 ? -15.978 0.369 10.427 1.00 94.88 206 ASP A CA 1
ATOM 1698 C C . ASP A 1 206 ? -17.050 -0.231 9.498 1.00 94.88 206 ASP A C 1
ATOM 1700 O O . ASP A 1 206 ? -17.257 0.186 8.357 1.00 94.88 206 ASP A O 1
ATOM 1704 N N . VAL A 1 207 ? -17.761 -1.236 10.008 1.00 92.69 207 VAL A N 1
ATOM 1705 C CA . VAL A 1 207 ? -18.877 -1.887 9.304 1.00 92.69 207 VAL A CA 1
ATOM 1706 C C . VAL A 1 207 ? -20.145 -1.034 9.262 1.00 92.69 207 VAL A C 1
ATOM 1708 O O . VAL A 1 207 ? -21.044 -1.334 8.482 1.00 92.69 207 VAL A O 1
ATOM 1711 N N . SER A 1 208 ? -20.243 0.005 10.097 1.00 92.94 208 SER A N 1
ATOM 1712 C CA . SER A 1 208 ? -21.403 0.903 10.127 1.00 92.94 208 SER A CA 1
ATOM 1713 C C . SER A 1 208 ? -21.355 1.973 9.035 1.00 92.94 208 SER A C 1
ATOM 1715 O O . SER A 1 208 ? -22.392 2.526 8.664 1.00 92.94 208 SER A O 1
ATOM 1717 N N . CYS A 1 209 ? -20.166 2.229 8.490 1.00 91.75 209 CYS A N 1
ATOM 1718 C CA . CYS A 1 209 ? -19.938 3.175 7.412 1.00 91.75 209 CYS A CA 1
ATOM 1719 C C . CYS A 1 209 ? -19.776 2.459 6.063 1.00 91.75 209 CYS A C 1
ATOM 1721 O O . CYS A 1 209 ? -19.389 1.290 5.983 1.00 91.75 209 CYS A O 1
ATOM 1723 N N . ALA A 1 210 ? -20.068 3.186 4.982 1.00 93.75 210 ALA A N 1
ATOM 1724 C CA . ALA A 1 210 ? -19.758 2.727 3.633 1.00 93.75 210 ALA A CA 1
ATOM 1725 C C . ALA A 1 210 ? -18.239 2.590 3.448 1.00 93.75 210 ALA A C 1
ATOM 1727 O O . ALA A 1 210 ? -17.459 3.334 4.048 1.00 93.75 210 ALA A O 1
ATOM 1728 N N . LEU A 1 211 ? -17.824 1.666 2.581 1.00 94.31 211 LEU A N 1
ATOM 1729 C CA . LEU A 1 211 ? -16.423 1.447 2.253 1.00 94.31 211 LEU A CA 1
ATOM 1730 C C . LEU A 1 211 ? -15.774 2.747 1.762 1.00 94.31 211 LEU A C 1
ATOM 1732 O O . LEU A 1 211 ? -16.388 3.487 0.974 1.00 94.31 211 LEU A O 1
ATOM 1736 N N . PRO A 1 212 ? -14.516 3.004 2.158 1.00 92.75 212 PRO A N 1
ATOM 1737 C CA . PRO A 1 212 ? -13.789 4.168 1.683 1.00 92.75 212 PRO A CA 1
ATOM 1738 C C . PRO A 1 212 ? -13.690 4.155 0.155 1.00 92.75 212 PRO A C 1
ATOM 1740 O O . PRO A 1 212 ? -13.577 3.103 -0.479 1.00 92.75 212 PRO A O 1
ATOM 1743 N N . GLU A 1 213 ? -13.752 5.341 -0.445 1.00 89.06 213 GLU A N 1
ATOM 1744 C CA . GLU A 1 213 ? -13.665 5.476 -1.894 1.00 89.06 213 GLU A CA 1
ATOM 1745 C C . GLU A 1 213 ? -12.230 5.183 -2.351 1.00 89.06 213 GLU A C 1
ATOM 1747 O O . GLU A 1 213 ? -11.304 5.947 -2.075 1.00 89.06 213 GLU A O 1
ATOM 1752 N N . PHE A 1 214 ? -12.046 4.047 -3.023 1.00 89.69 214 PHE A N 1
ATOM 1753 C CA . PHE A 1 214 ? -10.751 3.589 -3.506 1.00 89.69 214 PHE A CA 1
ATOM 1754 C C . PHE A 1 214 ? -10.945 2.746 -4.773 1.00 89.69 214 PHE A C 1
ATOM 1756 O O . PHE A 1 214 ? -11.747 1.808 -4.731 1.00 89.69 214 PHE A O 1
ATOM 1763 N N . PRO A 1 215 ? -10.216 3.011 -5.877 1.00 90.44 215 PRO A N 1
ATOM 1764 C CA . PRO A 1 215 ? -10.420 2.304 -7.144 1.00 90.44 215 PRO A CA 1
ATOM 1765 C C . PRO A 1 215 ? -10.344 0.778 -7.030 1.00 90.44 215 PRO A C 1
ATOM 1767 O O . PRO A 1 215 ? -11.099 0.071 -7.686 1.00 90.44 215 PRO A O 1
ATOM 1770 N N . VAL A 1 216 ? -9.485 0.248 -6.152 1.00 88.62 216 VAL A N 1
ATOM 1771 C CA . VAL A 1 216 ? -9.341 -1.209 -5.974 1.00 88.62 216 VAL A CA 1
ATOM 1772 C C . VAL A 1 216 ? -10.556 -1.842 -5.281 1.00 88.62 216 VAL A C 1
ATOM 1774 O O . VAL A 1 216 ? -10.864 -3.009 -5.512 1.00 88.62 216 VAL A O 1
ATOM 1777 N N . LEU A 1 217 ? -11.287 -1.078 -4.463 1.00 91.81 217 LEU A N 1
ATOM 1778 C CA . LEU A 1 217 ? -12.500 -1.556 -3.792 1.00 91.81 217 LEU A CA 1
ATOM 1779 C C . LEU A 1 217 ? -13.751 -1.423 -4.667 1.00 91.81 217 LEU A C 1
ATOM 1781 O O . LEU A 1 217 ? -14.778 -1.999 -4.325 1.00 91.81 217 LEU A O 1
ATOM 1785 N N . GLU A 1 218 ? -13.693 -0.708 -5.794 1.00 92.69 218 GLU A N 1
ATOM 1786 C CA . GLU A 1 218 ? -14.842 -0.489 -6.681 1.00 92.69 218 GLU A CA 1
ATOM 1787 C C . GLU A 1 218 ? -15.569 -1.785 -7.097 1.00 92.69 218 GLU A C 1
ATOM 1789 O O . GLU A 1 218 ? -16.784 -1.855 -6.892 1.00 92.69 218 GLU A O 1
ATOM 1794 N N . PRO A 1 219 ? -14.880 -2.854 -7.554 1.00 91.19 219 PRO A N 1
ATOM 1795 C CA . PRO A 1 219 ? -15.532 -4.121 -7.915 1.00 91.19 219 PRO A CA 1
ATOM 1796 C C . PRO A 1 219 ? -16.225 -4.828 -6.741 1.00 91.19 219 PRO A C 1
ATOM 1798 O O . PRO A 1 219 ? -16.993 -5.768 -6.935 1.00 91.19 219 PRO A O 1
ATOM 1801 N N . HIS A 1 220 ? -15.927 -4.404 -5.516 1.00 92.25 220 HIS A N 1
ATOM 1802 C CA . HIS A 1 220 ? -16.355 -5.018 -4.267 1.00 92.25 220 HIS A CA 1
ATOM 1803 C C . HIS A 1 220 ? -17.477 -4.236 -3.571 1.00 92.25 220 HIS A C 1
ATOM 1805 O O . HIS A 1 220 ? -18.146 -4.781 -2.694 1.00 92.25 220 HIS A O 1
ATOM 1811 N N . ARG A 1 221 ? -17.746 -2.988 -3.984 1.00 93.25 221 ARG A N 1
ATOM 1812 C CA . ARG A 1 221 ? -18.713 -2.096 -3.316 1.00 93.25 221 ARG A CA 1
ATOM 1813 C C . ARG A 1 221 ? -20.133 -2.649 -3.279 1.00 93.25 221 ARG A C 1
ATOM 1815 O O . ARG A 1 221 ? -20.778 -2.586 -2.239 1.00 93.25 221 ARG A O 1
ATOM 1822 N N . HIS A 1 222 ? -20.598 -3.254 -4.374 1.00 91.94 222 HIS A N 1
ATOM 1823 C CA . HIS A 1 222 ? -21.945 -3.836 -4.451 1.00 91.94 222 HIS A CA 1
ATOM 1824 C C . HIS A 1 222 ? -22.136 -5.054 -3.529 1.00 91.94 222 HIS A C 1
ATOM 1826 O O . HIS A 1 222 ? -23.270 -5.420 -3.227 1.00 91.94 222 HIS A O 1
ATOM 1832 N N . LYS A 1 223 ? -21.043 -5.697 -3.092 1.00 93.44 223 LYS A N 1
ATOM 1833 C CA . LYS A 1 223 ? -21.076 -6.868 -2.202 1.00 93.44 223 LYS A CA 1
ATOM 1834 C C . LYS A 1 223 ? -21.267 -6.475 -0.734 1.00 93.44 223 LYS A C 1
ATOM 1836 O O . LYS A 1 223 ? -21.669 -7.316 0.067 1.00 93.44 223 LYS A O 1
ATOM 1841 N N . ASP A 1 224 ? -20.978 -5.223 -0.374 1.00 93.81 224 ASP A N 1
ATOM 1842 C CA . ASP A 1 224 ? -21.202 -4.698 0.971 1.00 93.81 224 ASP A CA 1
ATOM 1843 C C . ASP A 1 224 ? -22.578 -4.014 1.062 1.00 93.81 224 ASP A C 1
ATOM 1845 O O . ASP A 1 224 ? -22.810 -3.030 0.360 1.00 93.81 224 ASP A O 1
ATOM 1849 N N . PRO A 1 225 ? -23.505 -4.480 1.921 1.00 93.75 225 PRO A N 1
ATOM 1850 C CA . PRO A 1 225 ? -24.876 -3.968 1.948 1.00 93.75 225 PRO A CA 1
ATOM 1851 C C . PRO A 1 225 ? -24.963 -2.490 2.351 1.00 93.75 225 PRO A C 1
ATOM 1853 O O . PRO A 1 225 ? -25.770 -1.750 1.788 1.00 93.75 225 PRO A O 1
ATOM 1856 N N . VAL A 1 226 ? -24.116 -2.048 3.289 1.00 94.81 226 VAL A N 1
ATOM 1857 C CA . VAL A 1 226 ? -24.076 -0.650 3.753 1.00 94.81 226 VAL A CA 1
ATOM 1858 C C . VAL A 1 226 ? -23.588 0.263 2.632 1.00 94.81 226 VAL A C 1
ATOM 1860 O O . VAL A 1 226 ? -24.208 1.287 2.340 1.00 94.81 226 VAL A O 1
ATOM 1863 N N . THR A 1 227 ? -22.514 -0.139 1.952 1.00 94.06 227 THR A N 1
ATOM 1864 C CA . THR A 1 227 ? -21.989 0.584 0.790 1.00 94.06 227 THR A CA 1
ATOM 1865 C C . THR A 1 227 ? -22.983 0.604 -0.365 1.00 94.06 227 THR A C 1
ATOM 1867 O O . THR A 1 227 ? -23.222 1.664 -0.932 1.00 94.06 227 THR A O 1
ATOM 1870 N N . ALA A 1 228 ? -23.625 -0.521 -0.681 1.00 93.94 228 ALA A N 1
ATOM 1871 C CA . ALA A 1 228 ? -24.612 -0.597 -1.754 1.00 93.94 228 ALA A CA 1
ATOM 1872 C C . ALA A 1 228 ? -25.820 0.323 -1.499 1.00 93.94 228 ALA A C 1
ATOM 1874 O O . ALA A 1 228 ? -26.307 0.989 -2.415 1.00 93.94 228 ALA A O 1
ATOM 1875 N N . GLU A 1 229 ? -26.300 0.412 -0.252 1.00 94.94 229 GLU A N 1
ATOM 1876 C CA . GLU A 1 229 ? -27.373 1.344 0.100 1.00 94.94 229 GLU A CA 1
ATOM 1877 C C . GLU A 1 229 ? -26.916 2.805 -0.009 1.00 94.94 229 GLU A C 1
ATOM 1879 O O . GLU A 1 229 ? -27.664 3.648 -0.517 1.00 94.94 229 GLU A O 1
ATOM 1884 N N . HIS A 1 230 ? -25.697 3.105 0.442 1.00 94.44 230 HIS A N 1
ATOM 1885 C CA . HIS A 1 230 ? -25.101 4.433 0.328 1.00 94.44 230 HIS A CA 1
ATOM 1886 C C . HIS A 1 230 ? -24.927 4.865 -1.136 1.00 94.44 230 HIS A C 1
ATOM 1888 O O . HIS A 1 230 ? -25.306 5.980 -1.503 1.00 94.44 230 HIS A O 1
ATOM 1894 N N . ASP A 1 231 ? -24.429 3.973 -1.990 1.00 94.88 231 ASP A N 1
ATOM 1895 C CA . ASP A 1 231 ? -24.226 4.209 -3.421 1.00 94.88 231 ASP A CA 1
ATOM 1896 C C . ASP A 1 231 ? -25.572 4.414 -4.138 1.00 94.88 231 ASP A C 1
ATOM 1898 O O . ASP A 1 231 ? -25.721 5.342 -4.934 1.00 94.88 231 ASP A O 1
ATOM 1902 N N . ARG A 1 232 ? -26.608 3.644 -3.771 1.00 93.50 232 ARG A N 1
ATOM 1903 C CA . ARG A 1 232 ? -27.976 3.839 -4.282 1.00 93.50 232 ARG A CA 1
ATOM 1904 C C . ARG A 1 232 ? -28.567 5.191 -3.875 1.00 93.50 232 ARG A C 1
ATOM 1906 O O . ARG A 1 232 ? -29.247 5.817 -4.682 1.00 93.50 232 ARG A O 1
ATOM 1913 N N . LYS A 1 233 ? -28.337 5.640 -2.635 1.00 95.06 233 LYS A N 1
ATOM 1914 C CA . LYS A 1 233 ? -28.826 6.942 -2.137 1.00 95.06 233 LYS A CA 1
ATOM 1915 C C . LYS A 1 233 ? -28.100 8.122 -2.781 1.00 95.06 233 LYS A C 1
ATOM 1917 O O . LYS A 1 233 ? -28.725 9.142 -3.043 1.00 95.06 233 LYS A O 1
ATOM 1922 N N . SER A 1 234 ? -26.796 7.987 -3.010 1.00 92.75 234 SER A N 1
ATOM 1923 C CA . SER A 1 234 ? -25.966 9.027 -3.628 1.00 92.75 234 SER A CA 1
ATOM 1924 C C . SER A 1 234 ? -26.061 9.055 -5.156 1.00 92.75 234 SER A C 1
ATOM 1926 O O . SER A 1 234 ? -25.645 10.036 -5.766 1.00 92.75 234 SER A O 1
ATOM 1928 N N . GLY A 1 235 ? -26.615 8.008 -5.778 1.00 91.69 235 GLY A N 1
ATOM 1929 C CA . GLY A 1 235 ? -26.668 7.875 -7.234 1.00 91.69 235 GLY A CA 1
ATOM 1930 C C . GLY A 1 235 ? -25.292 7.626 -7.859 1.00 91.69 235 GLY A C 1
ATOM 1931 O O . GLY A 1 235 ? -25.079 7.976 -9.020 1.00 91.69 235 GLY A O 1
ATOM 1932 N N . ARG A 1 236 ? -24.343 7.059 -7.099 1.00 91.81 236 ARG A N 1
ATOM 1933 C CA . ARG A 1 236 ? -22.989 6.749 -7.580 1.00 91.81 236 ARG A CA 1
ATOM 1934 C C . ARG A 1 236 ? -23.066 5.662 -8.668 1.00 91.81 236 ARG A C 1
ATOM 1936 O O . ARG A 1 236 ? -23.666 4.615 -8.421 1.00 91.81 236 ARG A O 1
ATOM 1943 N N . PRO A 1 237 ? -22.443 5.853 -9.847 1.00 91.62 237 PRO A N 1
ATOM 1944 C CA . PRO A 1 237 ? -22.372 4.802 -10.860 1.00 91.62 237 PRO A CA 1
ATOM 1945 C C . PRO A 1 237 ? -21.509 3.626 -10.375 1.00 91.62 237 PRO A C 1
ATOM 1947 O O . PRO A 1 237 ? -20.565 3.811 -9.611 1.00 91.62 237 PRO A O 1
ATOM 1950 N N . GLU A 1 238 ? -21.808 2.409 -10.836 1.00 89.38 238 GLU A N 1
ATOM 1951 C CA . GLU A 1 238 ? -21.083 1.195 -10.421 1.00 89.38 238 GLU A CA 1
ATOM 1952 C C . GLU A 1 238 ? -19.594 1.251 -10.807 1.00 89.38 238 GLU A C 1
ATOM 1954 O O . GLU A 1 238 ? -18.731 0.908 -10.002 1.00 89.38 238 GLU A O 1
ATOM 1959 N N . ARG A 1 239 ? -19.300 1.755 -12.013 1.00 91.50 239 ARG A N 1
ATOM 1960 C CA . ARG A 1 239 ? -17.955 1.900 -12.600 1.00 91.50 239 ARG A CA 1
ATOM 1961 C C . ARG A 1 239 ? -17.447 3.344 -12.545 1.00 91.50 239 ARG A C 1
ATOM 1963 O O . ARG A 1 239 ? -16.956 3.881 -13.533 1.00 91.50 239 ARG A O 1
ATOM 1970 N N . TYR A 1 240 ? -17.614 3.989 -11.397 1.00 91.56 240 TYR A N 1
ATOM 1971 C CA . TYR A 1 240 ? -17.253 5.389 -11.181 1.00 91.56 240 TYR A CA 1
ATOM 1972 C C . TYR A 1 240 ? -15.793 5.710 -11.520 1.00 91.56 240 TYR A C 1
ATOM 1974 O O . TYR A 1 240 ? -15.550 6.687 -12.220 1.00 91.56 240 TYR A O 1
ATOM 1982 N N . TRP A 1 241 ? -14.828 4.915 -11.052 1.00 92.00 241 TRP A N 1
ATOM 1983 C CA . TRP A 1 241 ? -13.409 5.152 -11.334 1.00 92.00 241 TRP A CA 1
ATOM 1984 C C . TRP A 1 241 ? -13.006 4.652 -12.711 1.00 92.00 241 TRP A C 1
ATOM 1986 O O . TRP A 1 241 ? -12.253 5.327 -13.407 1.00 92.00 241 TRP A O 1
ATOM 1996 N N . ARG A 1 242 ? -13.494 3.471 -13.099 1.00 90.19 242 ARG A N 1
ATOM 1997 C CA . ARG A 1 242 ? -13.111 2.832 -14.363 1.00 90.19 242 ARG A CA 1
ATOM 1998 C C . ARG A 1 242 ? -13.553 3.609 -15.604 1.00 90.19 242 ARG A C 1
ATOM 2000 O O . ARG A 1 242 ? -12.818 3.603 -16.586 1.00 90.19 242 ARG A O 1
ATOM 2007 N N . ASP A 1 243 ? -14.722 4.244 -15.559 1.00 92.88 243 ASP A N 1
ATOM 2008 C CA . ASP A 1 243 ? -15.280 4.979 -16.701 1.00 92.88 243 ASP A CA 1
ATOM 2009 C C . ASP A 1 243 ? -14.947 6.489 -16.651 1.00 92.88 243 ASP A C 1
ATOM 2011 O O . ASP A 1 243 ? -15.368 7.251 -17.523 1.00 92.88 243 ASP A O 1
ATOM 2015 N N . MET A 1 244 ? -14.189 6.937 -15.641 1.00 92.94 244 MET A N 1
ATOM 2016 C CA . MET A 1 244 ? -13.740 8.325 -15.499 1.00 92.94 244 MET A CA 1
ATOM 2017 C C . MET A 1 244 ? -12.651 8.666 -16.524 1.00 92.94 244 MET A C 1
ATOM 2019 O O . MET A 1 244 ? -11.748 7.870 -16.771 1.00 92.94 244 MET A O 1
ATOM 2023 N N . ASP A 1 245 ? -12.699 9.872 -17.095 1.00 95.00 245 ASP A N 1
ATOM 2024 C CA . ASP A 1 245 ? -11.649 10.351 -17.994 1.00 95.00 245 ASP A CA 1
ATOM 2025 C C . ASP A 1 245 ? -10.353 10.697 -17.240 1.00 95.00 245 ASP A C 1
ATOM 2027 O O . ASP A 1 245 ? -10.386 11.175 -16.104 1.00 95.00 245 ASP A O 1
ATOM 2031 N N . ASP A 1 2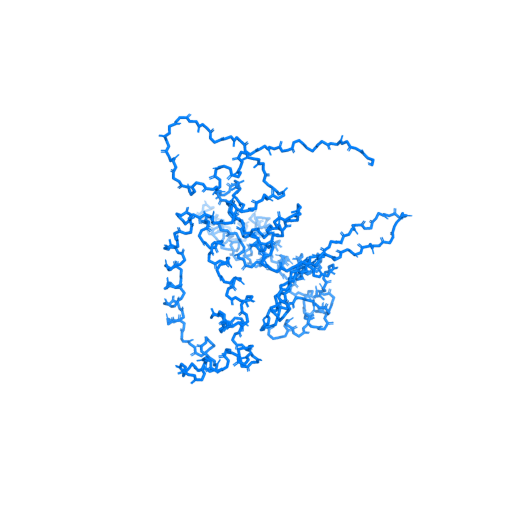46 ? -9.203 10.528 -17.899 1.00 93.94 246 ASP A N 1
ATOM 2032 C CA . ASP A 1 246 ? -7.876 10.752 -17.305 1.00 93.94 246 ASP A CA 1
ATOM 2033 C C . ASP A 1 246 ? -7.712 12.151 -16.683 1.00 93.94 246 ASP A C 1
ATOM 2035 O O . ASP A 1 246 ? -7.006 12.325 -15.684 1.00 93.94 246 ASP A O 1
ATOM 2039 N N . LYS A 1 247 ? -8.355 13.176 -17.263 1.00 95.38 247 LYS A N 1
ATOM 2040 C CA . LYS A 1 247 ? -8.253 14.554 -16.773 1.00 95.38 247 LYS A CA 1
ATOM 2041 C C . LYS A 1 247 ? -9.032 14.721 -15.471 1.00 95.38 247 LYS A C 1
ATOM 2043 O O . LYS A 1 247 ? -8.487 15.278 -14.518 1.00 95.38 247 LYS A O 1
ATOM 2048 N N . THR A 1 248 ? -10.268 14.237 -15.413 1.00 94.25 248 THR A N 1
ATOM 2049 C CA . THR A 1 248 ? -11.078 14.234 -14.189 1.00 94.25 248 THR A CA 1
ATOM 2050 C C . THR A 1 248 ? -10.453 13.350 -13.114 1.00 94.25 248 THR A C 1
ATOM 2052 O O . THR A 1 248 ? -10.407 13.754 -11.951 1.00 94.25 248 THR A O 1
ATOM 2055 N N . PHE A 1 249 ? -9.891 12.197 -13.491 1.00 93.06 249 PHE A N 1
ATOM 2056 C CA . PHE A 1 249 ? -9.167 11.321 -12.569 1.00 93.06 249 PHE A CA 1
ATOM 2057 C C . PHE A 1 249 ? -8.013 12.064 -11.893 1.00 93.06 249 PHE A C 1
ATOM 2059 O O . PHE A 1 249 ? -7.924 12.098 -10.666 1.00 93.06 249 PHE A O 1
ATOM 2066 N N . LYS A 1 250 ? -7.182 12.749 -12.685 1.00 93.69 250 LYS A N 1
ATOM 2067 C CA . LYS A 1 250 ? -6.064 13.538 -12.163 1.00 93.69 250 LYS A CA 1
ATOM 2068 C C . LYS A 1 250 ? -6.521 14.683 -11.259 1.00 93.69 250 LYS A C 1
ATOM 2070 O O . LYS A 1 250 ? -5.924 14.919 -10.216 1.00 93.69 250 LYS A O 1
ATOM 2075 N N . GLN A 1 251 ? -7.610 15.366 -11.615 1.00 95.50 251 GLN A N 1
ATOM 2076 C CA . GLN A 1 251 ? -8.192 16.401 -10.754 1.00 95.50 251 GLN A CA 1
ATOM 2077 C C . GLN A 1 251 ? -8.639 15.836 -9.401 1.00 95.50 251 GLN A C 1
ATOM 2079 O O . GLN A 1 251 ? -8.420 16.471 -8.371 1.00 95.50 251 GLN A O 1
ATOM 2084 N N . LYS A 1 252 ? -9.245 14.643 -9.390 1.00 92.69 252 LYS A N 1
ATOM 2085 C CA . LYS A 1 252 ? -9.651 13.962 -8.156 1.00 92.69 252 LYS A CA 1
ATOM 2086 C C . LYS A 1 252 ? -8.455 13.525 -7.320 1.00 92.69 252 LYS A C 1
ATOM 2088 O O . LYS A 1 252 ? -8.486 13.693 -6.103 1.00 92.69 252 LYS A O 1
ATOM 2093 N N . GLU A 1 253 ? -7.404 13.018 -7.954 1.00 92.19 253 GLU A N 1
ATOM 2094 C CA . GLU A 1 253 ? -6.146 12.680 -7.287 1.00 92.19 253 GLU A CA 1
ATOM 2095 C C . GLU A 1 253 ? -5.511 13.915 -6.626 1.00 92.19 253 GLU A C 1
ATOM 2097 O O . GLU A 1 253 ? -5.182 13.873 -5.439 1.00 92.19 253 GLU A O 1
ATOM 2102 N N . ASP A 1 254 ? -5.428 15.039 -7.345 1.00 94.00 254 ASP A N 1
ATOM 2103 C CA . ASP A 1 254 ? -4.891 16.303 -6.826 1.00 94.00 254 ASP A CA 1
ATOM 2104 C C . ASP A 1 254 ? -5.740 16.850 -5.660 1.00 94.00 254 ASP A C 1
ATOM 2106 O O . ASP A 1 254 ? -5.203 17.307 -4.645 1.00 94.00 254 ASP A O 1
ATOM 2110 N N . GLU A 1 255 ? -7.073 16.763 -5.762 1.00 94.88 255 GLU A N 1
ATOM 2111 C CA . GLU A 1 255 ? -8.010 17.135 -4.693 1.00 94.88 255 GLU A CA 1
ATOM 2112 C C . GLU A 1 255 ? -7.774 16.285 -3.432 1.00 94.88 255 GLU A C 1
ATOM 2114 O O . GLU A 1 255 ? -7.649 16.816 -2.322 1.00 94.88 255 GLU A O 1
ATOM 2119 N N . MET A 1 256 ? -7.668 14.962 -3.592 1.00 92.19 256 MET A N 1
ATOM 2120 C CA . MET A 1 256 ? -7.395 14.035 -2.493 1.00 92.19 256 MET A CA 1
ATOM 2121 C C . MET A 1 256 ? -6.025 14.292 -1.869 1.00 92.19 256 MET A C 1
ATOM 2123 O O . MET A 1 256 ? -5.917 14.367 -0.644 1.00 92.19 256 MET A O 1
ATOM 2127 N N . LEU A 1 257 ? -4.987 14.486 -2.683 1.00 91.56 257 LEU A N 1
ATOM 2128 C CA . LEU A 1 257 ? -3.641 14.778 -2.204 1.00 91.56 257 LEU A CA 1
ATOM 2129 C C . LEU A 1 257 ? -3.605 16.094 -1.420 1.00 91.56 257 LEU A C 1
ATOM 2131 O O . LEU A 1 257 ? -3.021 16.140 -0.339 1.00 91.56 257 LEU A O 1
ATOM 2135 N N . SER A 1 258 ? -4.278 17.140 -1.903 1.00 93.44 258 SER A N 1
ATOM 2136 C CA . SER A 1 258 ? -4.413 18.411 -1.184 1.00 93.44 258 SER A CA 1
ATOM 2137 C C . SER A 1 258 ? -5.063 18.218 0.191 1.00 93.44 258 SER A C 1
ATOM 2139 O O . SER A 1 258 ? -4.535 18.683 1.207 1.00 93.44 258 SER A O 1
ATOM 2141 N N . ARG A 1 259 ? -6.146 17.431 0.262 1.00 93.38 259 ARG A N 1
ATOM 2142 C CA . ARG A 1 259 ? -6.798 17.075 1.533 1.00 93.38 259 ARG A CA 1
ATOM 2143 C C . ARG A 1 259 ? -5.847 16.332 2.467 1.00 93.38 259 ARG A C 1
ATOM 2145 O O . ARG A 1 259 ? -5.741 16.720 3.627 1.00 93.38 259 ARG A O 1
ATOM 2152 N N . VAL A 1 260 ? -5.101 15.343 1.972 1.00 92.00 260 VAL A N 1
ATOM 2153 C CA . VAL A 1 260 ? -4.087 14.618 2.759 1.00 92.00 260 VAL A CA 1
ATOM 2154 C C . VAL A 1 260 ? -3.014 15.568 3.289 1.00 92.00 260 VAL A C 1
ATOM 2156 O O . VAL A 1 260 ? -2.640 15.500 4.458 1.00 92.00 260 VAL A O 1
ATOM 2159 N N . LEU A 1 261 ? -2.538 16.496 2.460 1.00 90.44 261 LEU A N 1
ATOM 2160 C CA . LEU A 1 261 ? -1.527 17.476 2.853 1.00 90.44 261 LEU A CA 1
ATOM 2161 C C . LEU A 1 261 ? -2.047 18.509 3.867 1.00 90.44 261 LEU A C 1
ATOM 2163 O O . LEU A 1 261 ? -1.250 19.083 4.613 1.00 90.44 261 LEU A O 1
ATOM 2167 N N . SER A 1 262 ? -3.363 18.706 3.941 1.00 90.88 262 SER A N 1
ATOM 2168 C CA . SER A 1 262 ? -4.013 19.579 4.924 1.00 90.88 262 SER A CA 1
ATOM 2169 C C . SER A 1 262 ? -4.303 18.912 6.275 1.00 90.88 262 SER A C 1
ATOM 2171 O O . SER A 1 262 ? -4.673 19.609 7.216 1.00 90.88 262 SER A O 1
ATOM 2173 N N . ILE A 1 263 ? -4.117 17.588 6.399 1.00 90.25 263 ILE A N 1
ATOM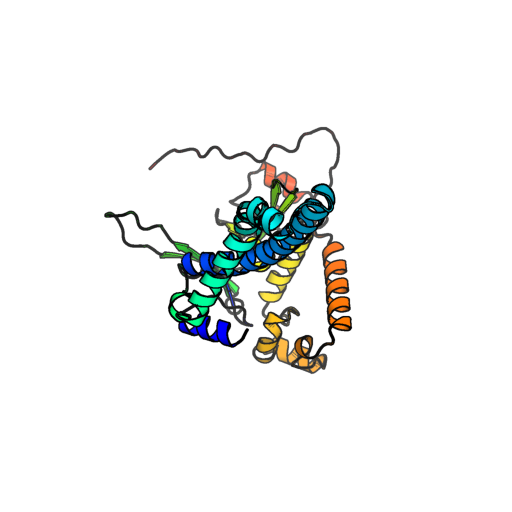 2174 C CA . ILE A 1 263 ? -4.386 16.853 7.643 1.00 90.25 263 ILE A CA 1
ATOM 2175 C C . ILE A 1 263 ? -3.532 17.403 8.793 1.00 90.25 263 ILE A C 1
ATOM 2177 O O . ILE A 1 263 ? -2.310 17.535 8.689 1.00 90.25 263 ILE A O 1
ATOM 2181 N N . ASP A 1 264 ? -4.196 17.667 9.916 1.00 86.94 264 ASP A N 1
ATOM 2182 C CA . ASP A 1 264 ? -3.654 18.300 11.115 1.00 86.94 264 ASP A CA 1
ATOM 2183 C C . ASP A 1 264 ? -3.573 17.348 12.322 1.00 86.94 264 ASP A C 1
ATOM 2185 O O . ASP A 1 264 ? -3.516 17.801 13.463 1.00 86.94 264 ASP A O 1
ATOM 2189 N N . THR A 1 265 ? -3.549 16.029 12.089 1.00 84.75 265 THR A N 1
ATOM 2190 C CA . THR A 1 265 ? -3.604 14.979 13.128 1.00 84.75 265 THR A CA 1
ATOM 2191 C C . THR A 1 265 ? -2.613 15.187 14.275 1.00 84.75 265 THR A C 1
ATOM 2193 O O . THR A 1 265 ? -2.945 14.909 15.422 1.00 84.75 265 THR A O 1
ATOM 2196 N N . GLU A 1 266 ? -1.431 15.739 14.003 1.00 81.38 266 GLU A N 1
ATOM 2197 C CA . GLU A 1 266 ? -0.412 16.070 15.012 1.00 81.38 266 GLU A CA 1
ATOM 2198 C C . GLU A 1 266 ? -0.887 17.072 16.085 1.00 81.38 266 GLU A C 1
ATOM 2200 O O . GLU A 1 266 ? -0.407 17.060 17.221 1.00 81.38 266 GLU A O 1
ATOM 2205 N N . GLN A 1 267 ? -1.841 17.942 15.743 1.00 83.12 267 GLN A N 1
ATOM 2206 C CA . GLN A 1 267 ? -2.411 18.934 16.658 1.00 83.12 267 GLN A CA 1
ATOM 2207 C C . GLN A 1 267 ? -3.512 18.341 17.546 1.00 83.12 267 GLN A C 1
ATOM 2209 O O . GLN A 1 267 ? -3.883 18.945 18.555 1.00 83.12 267 GLN A O 1
ATOM 2214 N N . ARG A 1 268 ? -4.043 17.163 17.194 1.00 81.88 268 ARG A N 1
ATOM 2215 C CA . ARG A 1 268 ? -5.153 16.534 17.912 1.00 81.88 268 ARG A CA 1
ATOM 2216 C C . ARG A 1 268 ? -4.633 15.849 19.181 1.00 81.88 268 ARG A C 1
ATOM 2218 O O . ARG A 1 268 ? -3.680 15.072 19.117 1.00 81.88 268 ARG A O 1
ATOM 2225 N N . PRO A 1 269 ? -5.243 16.093 20.353 1.00 80.44 269 PRO A N 1
ATOM 2226 C CA . PRO A 1 269 ? -4.806 15.453 21.586 1.00 80.44 269 PRO A CA 1
ATOM 2227 C C . PRO A 1 269 ? -5.131 13.955 21.569 1.00 80.44 269 PRO A C 1
ATOM 2229 O O . PRO A 1 269 ? -6.261 13.558 21.282 1.00 80.44 269 PRO A O 1
ATOM 2232 N N . ASN A 1 270 ? -4.172 13.110 21.959 1.00 78.31 270 ASN A N 1
ATOM 2233 C CA . ASN A 1 270 ? -4.439 11.685 22.130 1.00 78.31 270 ASN A CA 1
ATOM 2234 C C . ASN A 1 270 ? -5.242 11.438 23.422 1.00 78.31 270 ASN A C 1
ATOM 2236 O O . ASN A 1 270 ? -4.711 11.483 24.535 1.00 78.31 270 ASN A O 1
ATOM 2240 N N . LEU A 1 271 ? -6.533 11.136 23.272 1.00 82.62 271 LEU A N 1
ATOM 2241 C CA . LEU A 1 271 ? -7.434 10.851 24.391 1.00 82.62 271 LEU A CA 1
ATOM 2242 C C . LEU A 1 271 ? -7.137 9.508 25.081 1.00 82.62 271 LEU A C 1
ATOM 2244 O O . LEU A 1 271 ? -7.364 9.377 26.285 1.00 82.62 271 LEU A O 1
ATOM 2248 N N . MET A 1 272 ? -6.616 8.522 24.345 1.00 79.38 272 MET A N 1
ATOM 2249 C CA . MET A 1 272 ? -6.280 7.193 24.871 1.00 79.38 272 MET A CA 1
ATOM 2250 C C . MET A 1 272 ? -5.026 7.209 25.743 1.00 79.38 272 MET A C 1
ATOM 2252 O O . MET A 1 272 ? -4.957 6.457 26.713 1.00 79.38 272 MET A O 1
ATOM 2256 N N . ALA A 1 273 ? -4.079 8.115 25.482 1.00 77.06 273 ALA A N 1
ATOM 2257 C CA . ALA A 1 273 ? -2.872 8.275 26.297 1.00 77.06 273 ALA A CA 1
ATOM 2258 C C . ALA A 1 273 ? -3.168 8.617 27.768 1.00 77.06 273 ALA A C 1
ATOM 2260 O O . ALA A 1 273 ? -2.366 8.312 28.645 1.00 77.06 273 ALA A O 1
ATOM 2261 N N . LYS A 1 274 ? -4.341 9.197 28.060 1.00 79.50 274 LYS A N 1
ATOM 2262 C CA . LYS A 1 274 ? -4.793 9.458 29.437 1.00 79.50 274 LYS A CA 1
ATOM 2263 C C . LYS A 1 274 ? -5.336 8.215 30.145 1.00 79.50 274 LYS A C 1
ATOM 2265 O O . LYS A 1 274 ? -5.416 8.207 31.367 1.00 79.50 274 LYS A O 1
ATOM 2270 N N . LYS A 1 275 ? -5.777 7.207 29.388 1.00 83.44 275 LYS A N 1
ATOM 2271 C CA . LYS A 1 275 ? -6.527 6.053 29.904 1.00 83.44 275 LYS A CA 1
ATOM 2272 C C . LYS A 1 275 ? -5.732 4.755 29.873 1.00 83.44 275 LYS A C 1
ATOM 2274 O O . LYS A 1 275 ? -6.068 3.839 30.616 1.00 83.44 275 LYS A O 1
ATOM 2279 N N . VAL A 1 276 ? -4.719 4.648 29.013 1.00 82.44 276 VAL A N 1
ATOM 2280 C CA . VAL A 1 276 ? -4.020 3.382 28.792 1.00 82.44 276 VAL A CA 1
ATOM 2281 C C . VAL A 1 276 ? -2.509 3.546 28.800 1.00 82.44 276 VAL A C 1
ATOM 2283 O O . VAL A 1 276 ? -1.961 4.522 28.293 1.00 82.44 276 VAL A O 1
ATOM 2286 N N . ARG A 1 277 ? -1.836 2.534 29.355 1.00 81.56 277 ARG A N 1
ATOM 2287 C CA . ARG A 1 277 ? -0.385 2.392 29.306 1.00 81.56 277 ARG A CA 1
ATOM 2288 C C . ARG A 1 277 ? 0.013 1.546 28.101 1.00 81.56 277 ARG A C 1
ATOM 2290 O O . ARG A 1 277 ? -0.298 0.358 28.053 1.00 81.56 277 ARG A O 1
ATOM 2297 N N . TYR A 1 278 ? 0.731 2.146 27.162 1.00 82.25 278 TYR A N 1
ATOM 2298 C CA . TYR A 1 278 ? 1.206 1.458 25.966 1.00 82.25 278 TYR A CA 1
ATOM 2299 C C . TYR A 1 278 ? 2.368 0.518 26.295 1.00 82.25 278 TYR A C 1
ATOM 2301 O O . TYR A 1 278 ? 3.351 0.918 26.913 1.00 82.25 278 TYR A O 1
ATOM 2309 N N . ALA A 1 279 ? 2.292 -0.734 25.841 1.00 83.56 279 ALA A N 1
ATOM 2310 C CA . ALA A 1 279 ? 3.331 -1.737 26.085 1.00 83.56 279 ALA A CA 1
ATOM 2311 C C . ALA A 1 279 ? 4.642 -1.477 25.320 1.00 83.56 279 ALA A C 1
ATOM 2313 O O . ALA A 1 279 ? 5.692 -2.021 25.672 1.00 83.56 279 ALA A O 1
ATOM 2314 N N . HIS A 1 280 ? 4.581 -0.685 24.249 1.00 74.06 280 HIS A N 1
ATOM 2315 C CA . HIS A 1 280 ? 5.700 -0.420 23.348 1.00 74.06 280 HIS A CA 1
ATOM 2316 C C . HIS A 1 280 ? 6.346 0.963 23.547 1.00 74.06 280 HIS A C 1
ATOM 2318 O O . HIS A 1 280 ? 7.283 1.277 22.813 1.00 74.06 280 HIS A O 1
ATOM 2324 N N . MET A 1 281 ? 5.861 1.762 24.506 1.00 75.19 281 MET A N 1
ATOM 2325 C CA . MET A 1 281 ? 6.402 3.081 24.852 1.00 75.19 281 MET A CA 1
ATOM 2326 C C . MET A 1 281 ? 7.046 3.077 26.232 1.00 75.19 281 MET A C 1
ATOM 2328 O O . MET A 1 281 ? 6.578 2.400 27.150 1.00 75.19 281 MET A O 1
ATOM 2332 N N . THR A 1 282 ? 8.088 3.887 26.394 1.00 75.19 282 THR A N 1
ATOM 2333 C CA . THR A 1 282 ? 8.598 4.219 27.725 1.00 75.19 282 THR A CA 1
ATOM 2334 C C . THR A 1 282 ? 7.684 5.249 28.412 1.00 75.19 282 THR A C 1
ATOM 2336 O O . THR A 1 282 ? 6.898 5.927 27.744 1.00 75.19 282 THR A O 1
ATOM 2339 N N . PRO A 1 283 ? 7.753 5.400 29.749 1.00 67.12 283 PRO A N 1
ATOM 2340 C CA . PRO A 1 283 ? 7.022 6.455 30.456 1.00 67.12 283 PRO A CA 1
ATOM 2341 C C . PRO A 1 283 ? 7.317 7.870 29.931 1.00 67.12 283 PRO A C 1
ATOM 2343 O O . PRO A 1 283 ? 6.416 8.704 29.879 1.00 67.12 283 PRO A O 1
ATOM 2346 N N . GLU A 1 284 ? 8.553 8.125 29.495 1.00 68.81 284 GLU A N 1
ATOM 2347 C CA . GLU A 1 284 ? 8.970 9.404 28.910 1.00 68.81 284 GLU A CA 1
ATOM 2348 C C . GLU A 1 284 ? 8.308 9.646 27.547 1.00 68.81 284 GLU A C 1
ATOM 2350 O O . GLU A 1 284 ? 7.742 10.718 27.318 1.00 68.81 284 GLU A O 1
ATOM 2355 N N . ASP A 1 285 ? 8.287 8.625 26.682 1.00 71.38 285 ASP A N 1
ATOM 2356 C CA . ASP A 1 285 ? 7.610 8.691 25.382 1.00 71.38 285 ASP A CA 1
ATOM 2357 C C . ASP A 1 285 ? 6.106 8.958 25.552 1.00 71.38 285 ASP A C 1
ATOM 2359 O O . ASP A 1 285 ? 5.532 9.756 24.813 1.00 71.38 285 ASP A O 1
ATOM 2363 N N . MET A 1 286 ? 5.465 8.356 26.564 1.00 63.25 286 MET A N 1
ATOM 2364 C CA . MET A 1 286 ? 4.042 8.579 26.859 1.00 63.25 286 MET A CA 1
ATOM 2365 C C . MET A 1 286 ? 3.743 10.028 27.276 1.00 63.25 286 MET A C 1
ATOM 2367 O O . MET A 1 286 ? 2.723 10.588 26.865 1.00 63.25 286 MET A O 1
ATOM 2371 N N . LEU A 1 287 ? 4.630 10.661 28.051 1.00 60.53 287 LEU A N 1
ATOM 2372 C CA . LEU A 1 287 ? 4.483 12.062 28.468 1.00 60.53 287 LEU A CA 1
ATOM 2373 C C . LEU A 1 287 ? 4.660 13.049 27.308 1.00 60.53 287 LEU A C 1
ATOM 2375 O O . LEU A 1 287 ? 4.008 14.096 27.297 1.00 60.53 287 LEU A O 1
ATOM 2379 N N . ALA A 1 288 ? 5.533 12.734 26.348 1.00 65.06 288 ALA A N 1
ATOM 2380 C CA . ALA A 1 288 ? 5.686 13.512 25.120 1.00 65.06 288 ALA A CA 1
ATOM 2381 C C . ALA A 1 288 ? 4.476 13.326 24.189 1.00 65.06 288 ALA A C 1
ATOM 2383 O O . ALA A 1 288 ? 3.952 14.292 23.637 1.00 65.06 288 ALA A O 1
ATOM 2384 N N . TYR A 1 289 ? 3.991 12.090 24.073 1.00 60.81 289 TYR A N 1
ATOM 2385 C CA . TYR A 1 289 ? 2.881 11.707 23.204 1.00 60.81 289 TYR A CA 1
ATOM 2386 C C . TYR A 1 289 ? 1.522 12.268 23.667 1.00 60.81 289 TYR A C 1
ATOM 2388 O O . TYR A 1 289 ? 0.692 12.651 22.846 1.00 60.81 289 TYR A O 1
ATOM 2396 N N . GLY A 1 290 ? 1.294 12.387 24.980 1.00 53.06 290 GLY A N 1
ATOM 2397 C CA . GLY A 1 290 ? 0.032 12.886 25.542 1.00 53.06 290 GLY A CA 1
ATOM 2398 C C . GLY A 1 290 ? -0.193 14.405 25.459 1.00 53.06 290 GLY A C 1
ATOM 2399 O O . GLY A 1 290 ? -1.325 14.848 25.648 1.00 53.06 290 GLY A O 1
ATOM 2400 N N . ARG A 1 291 ? 0.841 15.219 25.192 1.00 51.66 291 ARG A N 1
ATOM 2401 C CA . ARG A 1 291 ? 0.726 16.696 25.203 1.00 51.66 291 ARG A CA 1
ATOM 2402 C C . ARG A 1 291 ? 0.290 17.324 23.876 1.00 51.66 291 ARG A C 1
ATOM 2404 O O . ARG A 1 291 ? 0.031 18.523 23.859 1.00 51.66 291 ARG A O 1
ATOM 2411 N N . GLY A 1 292 ? 0.187 16.548 22.794 1.00 47.84 292 GLY A N 1
ATOM 2412 C CA . GLY A 1 292 ? 0.104 17.104 21.439 1.00 47.84 292 GLY A CA 1
ATOM 2413 C C . GLY A 1 292 ? 1.438 17.752 21.056 1.00 47.84 292 GLY A C 1
ATOM 2414 O O . GLY A 1 292 ? 2.127 18.345 21.890 1.00 47.84 292 GLY A O 1
ATOM 2415 N N . SER A 1 293 ? 1.881 17.602 19.811 1.00 45.72 293 SER A N 1
ATOM 2416 C CA . SER A 1 293 ? 3.207 18.0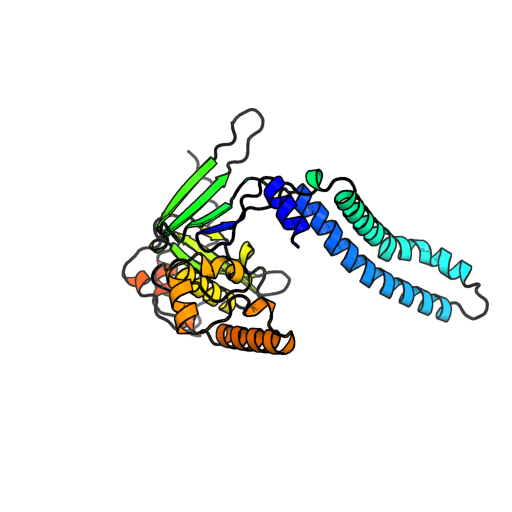76 19.407 1.00 45.72 293 SER A CA 1
ATOM 2417 C C . SER A 1 293 ? 3.231 19.601 19.243 1.00 45.72 293 SER A C 1
ATOM 2419 O O . SER A 1 293 ? 3.220 20.127 18.134 1.00 45.72 293 SER A O 1
ATOM 2421 N N . ARG A 1 294 ? 3.294 20.340 20.355 1.00 40.22 294 ARG A N 1
ATOM 2422 C CA . ARG A 1 294 ? 3.685 21.756 20.388 1.00 40.22 294 ARG A CA 1
ATOM 2423 C C . ARG A 1 294 ? 4.424 22.091 21.682 1.00 40.22 294 ARG A C 1
ATOM 2425 O O . ARG A 1 294 ? 3.863 22.615 22.634 1.00 40.22 294 ARG A O 1
ATOM 2432 N N . GLN A 1 295 ? 5.735 21.874 21.656 1.00 35.88 295 GLN A N 1
ATOM 2433 C CA . GLN A 1 295 ? 6.677 22.825 22.245 1.00 35.88 295 GLN A CA 1
ATOM 2434 C C . GLN A 1 295 ? 7.985 22.775 21.455 1.00 35.88 295 GLN A C 1
ATOM 2436 O O . GLN A 1 295 ? 8.966 22.130 21.813 1.00 35.88 295 GLN A O 1
ATOM 2441 N N . GLY A 1 296 ? 7.974 23.461 20.312 1.00 36.28 296 GLY A N 1
ATOM 2442 C CA . GLY A 1 296 ? 9.212 23.918 19.707 1.00 36.28 296 GLY A CA 1
ATOM 2443 C C . GLY A 1 296 ? 9.859 24.953 20.628 1.00 36.28 296 GLY A C 1
ATOM 2444 O O . GLY A 1 296 ? 9.221 25.936 20.987 1.00 36.28 296 GLY A O 1
ATOM 2445 N N . ARG A 1 297 ? 11.134 24.713 20.951 1.00 35.84 297 ARG A N 1
ATOM 2446 C CA . ARG A 1 297 ? 12.110 25.635 21.558 1.00 35.84 297 ARG A CA 1
ATOM 2447 C C . ARG A 1 297 ? 11.839 26.104 22.995 1.00 35.84 297 ARG A C 1
ATOM 2449 O O . ARG A 1 297 ? 11.451 27.233 23.240 1.00 35.84 297 ARG A O 1
ATOM 2456 N N . ASN A 1 298 ? 12.302 25.282 23.933 1.00 32.50 298 ASN A N 1
ATOM 2457 C CA . ASN A 1 298 ? 13.343 25.719 24.867 1.00 32.50 298 ASN A CA 1
ATOM 2458 C C . ASN A 1 298 ? 14.390 24.607 24.969 1.00 32.50 298 ASN A C 1
ATOM 2460 O O . ASN A 1 298 ? 14.184 23.655 25.705 1.00 32.50 298 ASN A O 1
ATOM 2464 N N . GLY A 1 299 ? 15.459 24.710 24.167 1.00 36.28 299 GLY A N 1
ATOM 2465 C CA . GLY A 1 299 ? 16.812 24.166 24.402 1.00 36.28 299 GLY A CA 1
ATOM 2466 C C . GLY A 1 299 ? 17.053 22.684 24.736 1.00 36.28 299 GLY A C 1
ATOM 2467 O O . GLY A 1 299 ? 18.204 22.261 24.695 1.00 36.28 299 GLY A O 1
ATOM 2468 N N . ALA A 1 300 ? 16.046 21.875 25.042 1.00 31.11 300 ALA A N 1
ATOM 2469 C CA . ALA A 1 300 ? 16.221 20.484 25.413 1.00 31.11 300 ALA A CA 1
ATOM 2470 C C . ALA A 1 300 ? 16.112 19.621 24.158 1.00 31.11 300 ALA A C 1
ATOM 2472 O O . ALA A 1 300 ? 15.051 19.474 23.552 1.00 31.11 300 ALA A O 1
ATOM 2473 N N . ARG A 1 301 ? 17.259 19.072 23.755 1.00 30.33 301 ARG A N 1
ATOM 2474 C CA . ARG A 1 301 ? 17.367 17.960 22.812 1.00 30.33 301 ARG A CA 1
ATOM 2475 C C . ARG A 1 301 ? 16.292 16.931 23.174 1.00 30.33 301 ARG A C 1
ATOM 2477 O O . ARG A 1 301 ? 16.293 16.459 24.308 1.00 30.33 301 ARG A O 1
ATOM 2484 N N . ALA A 1 302 ? 15.401 16.595 22.236 1.00 33.69 302 ALA A N 1
ATOM 2485 C CA . ALA A 1 302 ? 14.515 15.447 22.408 1.00 33.69 302 ALA A CA 1
ATOM 2486 C C . ALA A 1 302 ? 15.375 14.265 22.890 1.00 33.69 302 ALA A C 1
ATOM 2488 O O . ALA A 1 302 ? 16.458 14.065 22.312 1.00 33.69 302 ALA A O 1
ATOM 2489 N N . PRO A 1 303 ? 14.985 13.548 23.962 1.00 33.19 303 PRO A N 1
ATOM 2490 C CA . PRO A 1 303 ? 15.738 12.384 24.389 1.00 33.19 303 PRO A CA 1
ATOM 2491 C C . PRO A 1 303 ? 15.893 11.496 23.161 1.00 33.19 303 PRO A C 1
ATOM 2493 O O . PRO A 1 303 ? 14.932 11.244 22.429 1.00 33.19 303 PRO A O 1
ATOM 2496 N N . ARG A 1 304 ? 17.147 11.142 22.852 1.00 28.77 304 ARG A N 1
ATOM 2497 C CA . ARG A 1 304 ? 17.437 10.226 21.748 1.00 28.77 304 ARG A CA 1
ATOM 2498 C C . ARG A 1 304 ? 16.508 9.029 21.950 1.00 28.77 304 ARG A C 1
ATOM 2500 O O . ARG A 1 304 ? 16.480 8.548 23.085 1.00 28.77 304 ARG A O 1
ATOM 2507 N N . PRO A 1 305 ? 15.777 8.556 20.920 1.00 32.44 305 PRO A N 1
ATOM 2508 C CA . PRO A 1 305 ? 15.053 7.304 21.055 1.00 32.44 305 PRO A CA 1
ATOM 2509 C C . PRO A 1 305 ? 16.067 6.318 21.602 1.00 32.44 305 PRO A C 1
ATOM 2511 O O . PRO A 1 305 ? 17.165 6.203 21.041 1.00 32.44 305 PRO A O 1
ATOM 2514 N N . SER A 1 306 ? 15.767 5.745 22.768 1.00 30.28 306 SER A N 1
ATOM 2515 C CA . SER A 1 306 ? 16.655 4.769 23.366 1.00 30.28 306 SER A CA 1
ATOM 2516 C C . SER A 1 306 ? 16.834 3.705 22.294 1.00 30.28 306 SER A C 1
ATOM 2518 O O . SER A 1 306 ? 15.909 2.981 21.923 1.00 30.28 306 SER A O 1
ATOM 2520 N N . VAL A 1 307 ? 18.025 3.685 21.696 1.00 34.38 307 VAL A N 1
ATOM 2521 C CA . VAL A 1 307 ? 18.507 2.528 20.970 1.00 34.38 307 VAL A CA 1
ATOM 2522 C C . VAL A 1 307 ? 18.589 1.514 22.084 1.00 34.38 307 VAL A C 1
ATOM 2524 O O . VAL A 1 307 ? 19.555 1.505 22.842 1.00 34.38 307 VAL A O 1
ATOM 2527 N N . GLY A 1 308 ? 17.485 0.793 22.287 1.00 30.12 308 GLY A N 1
ATOM 2528 C CA . GLY A 1 308 ? 17.419 -0.286 23.237 1.00 30.12 308 GLY A CA 1
ATOM 2529 C C . GLY A 1 308 ? 18.573 -1.177 22.853 1.00 30.12 308 GLY A C 1
ATOM 2530 O O . GLY A 1 308 ? 18.539 -1.823 21.803 1.00 30.12 308 GLY A O 1
ATOM 2531 N N . HIS A 1 309 ? 19.632 -1.131 23.660 1.00 26.69 309 HIS A N 1
ATOM 2532 C CA . HIS A 1 309 ? 20.636 -2.160 23.641 1.00 26.69 309 HIS A CA 1
ATOM 2533 C C . HIS A 1 309 ? 19.840 -3.454 23.668 1.00 26.69 309 HIS A C 1
ATOM 2535 O O . HIS A 1 309 ? 19.000 -3.657 24.548 1.00 26.69 309 HIS A O 1
ATOM 2541 N N . ALA A 1 310 ? 20.025 -4.268 22.631 1.00 33.03 310 ALA A N 1
ATOM 2542 C CA . ALA A 1 310 ? 19.600 -5.645 22.655 1.00 33.03 310 ALA A CA 1
ATOM 2543 C C . ALA A 1 310 ? 20.310 -6.258 23.860 1.00 33.03 310 ALA A C 1
ATOM 2545 O O . ALA A 1 310 ? 21.464 -6.677 23.764 1.00 33.03 310 ALA A O 1
ATOM 2546 N N . GLN A 1 311 ? 19.645 -6.214 25.011 1.00 27.86 311 GLN A N 1
ATOM 2547 C CA . GLN A 1 311 ? 20.086 -6.883 26.207 1.00 27.86 311 GLN A CA 1
ATOM 2548 C C . GLN A 1 311 ? 19.861 -8.357 25.904 1.00 27.86 311 GLN A C 1
ATOM 2550 O O . GLN A 1 311 ? 18.761 -8.901 25.991 1.00 27.86 311 GLN A O 1
ATOM 2555 N N . ARG A 1 312 ? 20.927 -8.947 25.359 1.00 37.25 312 ARG A N 1
ATOM 2556 C CA . ARG A 1 312 ? 21.162 -10.376 25.331 1.00 37.25 312 ARG A CA 1
ATOM 2557 C C . ARG A 1 312 ? 21.237 -10.812 26.784 1.00 37.25 312 ARG A C 1
ATOM 2559 O O . ARG A 1 312 ? 22.330 -10.843 27.313 1.00 37.25 312 ARG A O 1
ATOM 2566 N N . ASP A 1 313 ? 20.108 -11.146 27.388 1.00 26.20 313 ASP A N 1
ATOM 2567 C CA . ASP A 1 313 ? 20.090 -11.971 28.590 1.00 26.20 313 ASP A CA 1
ATOM 2568 C C . ASP A 1 313 ? 18.932 -12.972 28.496 1.00 26.20 313 ASP A C 1
ATOM 2570 O O . ASP A 1 313 ? 17.754 -12.675 28.651 1.00 26.20 313 ASP A O 1
ATOM 2574 N N . TRP A 1 314 ? 19.383 -14.141 28.054 1.00 34.12 314 TRP A N 1
ATOM 2575 C CA . TRP A 1 314 ? 18.924 -15.522 28.105 1.00 34.12 314 TRP A CA 1
ATOM 2576 C C . TRP A 1 314 ? 17.799 -15.992 29.050 1.00 34.12 314 TRP A C 1
ATOM 2578 O O . TRP A 1 314 ? 17.650 -15.504 30.163 1.00 34.12 314 TRP A O 1
ATOM 2588 N N . LYS A 1 315 ? 17.271 -17.155 28.614 1.00 30.42 315 LYS A N 1
ATOM 2589 C CA . LYS A 1 315 ? 16.626 -18.283 29.326 1.00 30.42 315 LYS A CA 1
ATOM 2590 C C . LYS A 1 315 ? 15.113 -18.252 29.498 1.00 30.42 315 LYS A C 1
ATOM 2592 O O . LYS A 1 315 ? 14.590 -17.377 30.211 1.00 30.42 315 LYS A O 1
#

pLDDT: mean 81.68, std 16.42, range [26.2, 96.12]

Foldseek 3Di:
DVVLVVLCVVQVAPQDDFLFKGWDFDWAPQLVLLVCLQVQLVVQQVVLVVVLVVQLVVQVVVVDPPDDSVVSCVVCVVSSCVRNVVSPVSNVVSVCCCVVPVNVNTHTHPHTQWMQGLVVQKIKGWDWDDDDPPDDDTDIDIDIDHNVQWDWDWDWDADPVGIWTWIWIQGQADRDIDGCRCPPPNTDRDCLVSVVVRVLSVQSSDLQAQHPDDQVHLVRQCVRPRSVVVCVVVVPDSCNPVPDDPVVNVVVVVVVVVVSVPDPVLQDADPCLVPGHGPNDDPLRSVCNRPRPDDDDDDDDDPDPPPPDPPPDDD

Radius of gyration: 25.76 Å; chains: 1; bounding box: 68×56×72 Å

Secondary structure (DSSP, 8-state):
-HHHHHHHHHTT---EESSSEEEE-PBPHHHHHHHHHHHHHHHHHHHHHHHHHHHHHHHHHHT-TTS-HHHHHHHHHHHHIIIIIHHHHHHHHHHHHHHH-HHHH--B-S--SEEEETTTTEEEEEEEPPPPTTT----EEEEEEEGGGEEEEEEEEEETTEEEEEEEEEESSSS-EEE-HHHHT--BSSSHHHHHHHHHHHHHH-TTSPPP--GGGGGGGGGSHHHHHHHHHHT--TTTTTTS-HHHHHHHHHHHHHHHHH--GGGS--SGGGT---TTS-HHHHHHHTT-S----SS--PPPP----------

Organism: Marinobacter nauticus (NCBI:txid2743)

Sequence (315 aa):
MEKREDLLAEAGDQGQLDQESICYAPLAFRSKLIHVFEVYGKGFFCVGLAVSIFMYVTGVFELGPNTTWRSAFFELWPLFFVLAGVPGLMWLSSTLVFTLFPRWSVKAGRGPEWELDRRKGMVRVWRYRRRIPFIGRRTITVFEAPFYEFDGFVAGGVARYGARFDFVLCHRYSKLKVHIGDSLLGWHHNPRPCYALWDFLQNYMDVSCALPEFPVLEPHRHKDPVTAEHDRKSGRPERYWRDMDDKTFKQKEDEMLSRVLSIDTEQRPNLMAKKVRYAHMTPEDMLAYGRGSRQGRNGARAPRPSVGHAQRDWK